Protein 1NXH (pdb70)

B-factor: mean 59.55, std 33.47, range [0.88, 196.27]

Structure (mmCIF, N/CA/C/O backbone):
data_1NXH
#
_entry.id   1NXH
#
_cell.length_a   80.223
_cell.length_b   80.223
_cell.length_c   106.246
_cell.angle_alpha   90.00
_cell.angle_beta   90.00
_cell.angle_gamma   90.00
#
_symmetry.space_group_name_H-M   'P 41 21 2'
#
loop_
_atom_site.group_PDB
_atom_site.id
_atom_site.type_symbol
_atom_site.label_atom_id
_atom_site.label_alt_id
_atom_site.label_comp_id
_atom_site.label_asym_id
_atom_site.label_entity_id
_atom_site.label_seq_id
_atom_site.pdbx_PDB_ins_code
_atom_site.Cartn_x
_atom_site.Cartn_y
_atom_site.Cartn_z
_atom_site.occupancy
_atom_site.B_iso_or_equiv
_atom_site.auth_seq_id
_atom_site.auth_comp_id
_atom_site.auth_asym_id
_atom_site.auth_atom_id
_atom_site.pdbx_PDB_model_num
ATOM 1 N N . GLU A 1 3 ? 51.030 5.790 12.876 1.00 102.27 3 GLU A N 1
ATOM 2 C CA . GLU A 1 3 ? 52.522 5.771 12.884 1.00 102.27 3 GLU A CA 1
ATOM 3 C C . GLU A 1 3 ? 53.127 7.010 12.214 1.00 102.27 3 GLU A C 1
ATOM 4 O O . GLU A 1 3 ? 54.342 7.220 12.257 1.00 102.27 3 GLU A O 1
ATOM 10 N N . GLY A 1 4 ? 52.278 7.825 11.594 1.00 95.79 4 GLY A N 1
ATOM 11 C CA . GLY A 1 4 ? 52.758 9.027 10.935 1.00 95.79 4 GLY A CA 1
ATOM 12 C C . GLY A 1 4 ? 53.243 10.034 11.956 1.00 95.79 4 GLY A C 1
ATOM 13 O O . GLY A 1 4 ? 53.044 11.240 11.812 1.00 95.79 4 GLY A O 1
ATOM 14 N N . GLU A 1 5 ? 53.888 9.524 12.997 1.00 102.92 5 GLU A N 1
ATOM 15 C CA . GLU A 1 5 ? 54.408 10.347 14.075 1.00 102.92 5 GLU A CA 1
ATOM 16 C C . GLU A 1 5 ? 55.369 11.413 13.550 1.00 102.92 5 GLU A C 1
ATOM 17 O O . GLU A 1 5 ? 55.247 12.591 13.888 1.00 102.92 5 GLU A O 1
ATOM 23 N N . LEU A 1 6 ? 56.321 10.992 12.726 1.00 61.83 6 LEU A N 1
ATOM 24 C CA . LEU A 1 6 ? 57.312 11.898 12.161 1.00 61.83 6 LEU A CA 1
ATOM 25 C C . LEU A 1 6 ? 56.726 13.241 11.768 1.00 61.83 6 LEU A C 1
ATOM 26 O O . LEU A 1 6 ? 57.146 14.278 12.273 1.00 61.83 6 LEU A O 1
ATOM 39 N N . ARG A 1 8 ? 53.988 14.842 12.522 1.00 54.13 8 ARG A N 1
ATOM 40 C CA . ARG A 1 8 ? 53.561 15.583 13.713 1.00 54.13 8 ARG A CA 1
ATOM 41 C C . ARG A 1 8 ? 54.741 16.350 14.310 1.00 54.13 8 ARG A C 1
ATOM 42 O O . ARG A 1 8 ? 54.600 17.457 14.827 1.00 54.13 8 ARG A O 1
ATOM 50 N N . LEU A 1 9 ? 55.910 15.737 14.234 1.00 61.61 9 LEU A N 1
ATOM 51 C CA . LEU A 1 9 ? 57.130 16.316 14.769 1.00 61.61 9 LEU A CA 1
ATOM 52 C C . LEU A 1 9 ? 57.705 17.369 13.826 1.00 61.61 9 LEU A C 1
ATOM 53 O O . LEU A 1 9 ? 58.001 18.500 14.229 1.00 61.61 9 LEU A O 1
ATOM 66 N N . LYS A 1 11 ? 56.468 19.272 11.716 1.00 69.57 11 LYS A N 1
ATOM 67 C CA . LYS A 1 11 ? 55.764 20.552 11.784 1.00 69.57 11 LYS A CA 1
ATOM 68 C C . LYS A 1 11 ? 55.802 21.167 13.167 1.00 69.57 11 LYS A C 1
ATOM 69 O O . LYS A 1 11 ? 55.941 22.393 13.314 1.00 69.57 11 LYS A O 1
ATOM 75 N N . ARG A 1 12 ? 55.678 20.320 14.183 1.00 56.05 12 ARG A N 1
ATOM 76 C CA . ARG A 1 12 ? 55.734 20.805 15.547 1.00 56.05 12 ARG A CA 1
ATOM 77 C C . ARG A 1 12 ? 57.050 21.560 15.637 1.00 56.05 12 ARG A C 1
ATOM 78 O O . ARG A 1 12 ? 57.199 22.488 16.427 1.00 56.05 12 ARG A O 1
ATOM 86 N N . ARG A 1 13 ? 58.001 21.154 14.800 1.00 45.46 13 ARG A N 1
ATOM 87 C CA . ARG A 1 13 ? 59.302 21.792 14.754 1.00 45.46 13 ARG A CA 1
ATOM 88 C C . ARG A 1 13 ? 59.189 23.208 14.224 1.00 45.46 13 ARG A C 1
ATOM 89 O O . ARG A 1 13 ? 59.767 24.126 14.794 1.00 45.46 13 ARG A O 1
ATOM 97 N N . ILE A 1 14 ? 58.437 23.387 13.142 1.00 46.80 14 ILE A N 1
ATOM 98 C CA . ILE A 1 14 ? 58.263 24.712 12.552 1.00 46.80 14 ILE A CA 1
ATOM 99 C C . ILE A 1 14 ? 57.504 25.655 13.462 1.00 46.80 14 ILE A C 1
ATOM 100 O O . ILE A 1 14 ? 57.899 26.801 13.660 1.00 46.80 14 ILE A O 1
ATOM 105 N N . LEU A 1 15 ? 56.400 25.186 14.010 1.00 70.16 15 LEU A N 1
ATOM 106 C CA . LEU A 1 15 ? 55.656 26.053 14.896 1.00 70.16 15 LEU A CA 1
ATOM 107 C C . LEU A 1 15 ? 56.560 26.482 16.035 1.00 70.16 15 LEU A C 1
ATOM 108 O O . LEU A 1 15 ? 56.468 27.620 16.507 1.00 70.16 15 LEU A O 1
ATOM 113 N N . GLU A 1 16 ? 57.436 25.576 16.473 1.00 52.12 16 GLU A N 1
ATOM 114 C CA . GLU A 1 16 ? 58.357 25.890 17.557 1.00 52.12 16 GLU A CA 1
ATOM 115 C C . GLU A 1 16 ? 59.535 26.690 17.047 1.00 52.12 16 GLU A C 1
ATOM 116 O O . GLU A 1 16 ? 60.451 27.016 17.789 1.00 52.12 16 GLU A O 1
ATOM 122 N N . SER A 1 17 ? 59.497 27.018 15.764 1.00 60.86 17 SER A N 1
ATOM 123 C CA . SER A 1 17 ? 60.551 27.821 15.173 1.00 60.86 17 SER A CA 1
ATOM 124 C C . SER A 1 17 ? 60.568 29.158 15.916 1.00 60.86 17 SER A C 1
ATOM 125 O O . SER A 1 17 ? 59.629 29.485 16.648 1.00 60.86 17 SER A O 1
ATOM 128 N N . TYR A 1 18 ? 61.631 29.930 15.746 1.00 61.46 18 TYR A N 1
ATOM 129 C CA . TYR A 1 18 ? 61.696 31.219 16.411 1.00 61.46 18 TYR A CA 1
ATOM 130 C C . TYR A 1 18 ? 60.914 32.248 15.608 1.00 61.46 18 TYR A C 1
ATOM 131 O O . TYR A 1 18 ? 60.003 32.898 16.127 1.00 61.46 18 TYR A O 1
ATOM 140 N N . ARG A 1 19 ? 61.279 32.386 14.339 1.00 53.56 19 ARG A N 1
ATOM 141 C CA . ARG A 1 19 ? 60.631 33.351 13.477 1.00 53.56 19 ARG A CA 1
ATOM 142 C C . ARG A 1 19 ? 59.123 33.209 13.528 1.00 53.56 19 ARG A C 1
ATOM 143 O O . ARG A 1 19 ? 58.401 34.198 13.437 1.00 53.56 19 ARG A O 1
ATOM 151 N N . TRP A 1 20 ? 58.647 31.980 13.690 1.00 40.53 20 TRP A N 1
ATOM 152 C CA . TRP A 1 20 ? 57.213 31.734 13.766 1.00 40.53 20 TRP A CA 1
ATOM 153 C C . TRP A 1 20 ? 56.663 32.251 15.089 1.00 40.53 20 TRP A C 1
ATOM 154 O O . TRP A 1 20 ? 55.819 33.141 15.134 1.00 40.53 20 TRP A O 1
ATOM 165 N N . GLN A 1 21 ? 57.163 31.677 16.170 1.00 49.18 21 GLN A N 1
ATOM 166 C CA . GLN A 1 21 ? 56.743 32.042 17.509 1.00 49.18 21 GLN A CA 1
ATOM 167 C C . GLN A 1 21 ? 56.673 33.542 17.728 1.00 49.18 21 GLN A C 1
ATOM 168 O O . GLN A 1 21 ? 55.751 34.052 18.347 1.00 49.18 21 GLN A O 1
ATOM 174 N N . GLU A 1 22 ? 57.655 34.248 17.201 1.00 63.02 22 GLU A N 1
ATOM 175 C CA . GLU A 1 22 ? 57.717 35.685 17.361 1.00 63.02 22 GLU A CA 1
ATOM 176 C C . GLU A 1 22 ? 56.877 36.507 16.393 1.00 63.02 22 GLU A C 1
ATOM 177 O O . GLU A 1 22 ? 56.396 37.575 16.753 1.00 63.02 22 GLU A O 1
ATOM 183 N N . ASP A 1 23 ? 56.705 36.013 15.171 1.00 69.03 23 ASP A N 1
ATOM 184 C CA . ASP A 1 23 ? 55.962 36.743 14.145 1.00 69.03 23 ASP A CA 1
ATOM 185 C C . ASP A 1 23 ? 54.532 36.280 13.886 1.00 69.03 23 ASP A C 1
ATOM 186 O O . ASP A 1 23 ? 53.735 37.006 13.287 1.00 69.03 23 ASP A O 1
ATOM 191 N N . VAL A 1 24 ? 54.195 35.088 14.351 1.00 33.06 24 VAL A N 1
ATOM 192 C CA . VAL A 1 24 ? 52.886 34.544 14.063 1.00 33.06 24 VAL A CA 1
ATOM 193 C C . VAL A 1 24 ? 52.126 33.962 15.235 1.00 33.06 24 VAL A C 1
ATOM 194 O O . VAL A 1 24 ? 51.112 34.503 15.669 1.00 33.06 24 VAL A O 1
ATOM 198 N N . VAL A 1 25 ? 52.613 32.831 15.726 1.00 68.38 25 VAL A N 1
ATOM 199 C CA . VAL A 1 25 ? 51.967 32.119 16.821 1.00 68.38 25 VAL A CA 1
ATOM 200 C C . VAL A 1 25 ? 51.670 32.987 18.042 1.00 68.38 25 VAL A C 1
ATOM 201 O O . VAL A 1 25 ? 50.557 32.971 18.574 1.00 68.38 25 VAL A O 1
ATOM 205 N N . LYS A 1 26 ? 52.671 33.745 18.471 1.00 57.01 26 LYS A N 1
ATOM 206 C CA . LYS A 1 26 ? 52.550 34.619 19.632 1.00 57.01 26 LYS A CA 1
ATOM 207 C C . LYS A 1 26 ? 51.742 35.867 19.275 1.00 57.01 26 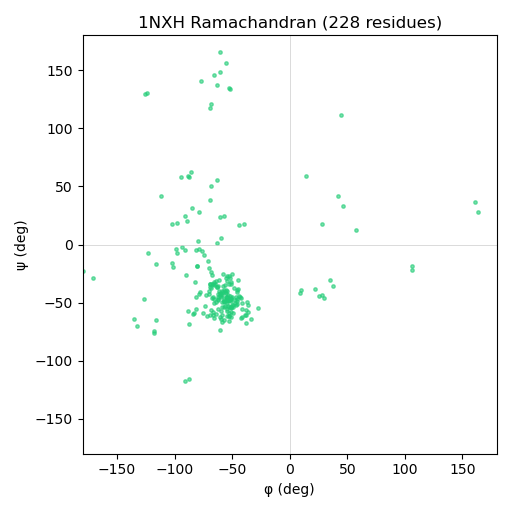LYS A C 1
ATOM 208 O O . LYS A 1 26 ? 50.697 36.130 19.870 1.00 57.01 26 LYS A O 1
ATOM 214 N N . PRO A 1 27 ? 52.214 36.648 18.288 1.00 67.19 27 PRO A N 1
ATOM 215 C CA . PRO A 1 27 ? 51.527 37.867 17.851 1.00 67.19 27 PRO A CA 1
ATOM 216 C C . PRO A 1 27 ? 50.006 37.702 17.712 1.00 67.19 27 PRO A C 1
ATOM 217 O O . PRO A 1 27 ? 49.247 38.563 18.149 1.00 67.19 27 PRO A O 1
ATOM 221 N N . LEU A 1 28 ? 49.569 36.606 17.091 1.00 54.37 28 LEU A N 1
ATOM 222 C CA . LEU A 1 28 ? 48.147 36.346 16.915 1.00 54.37 28 LEU A CA 1
ATOM 223 C C . LEU A 1 28 ? 47.493 36.065 18.258 1.00 54.37 28 LEU A C 1
ATOM 224 O O . LEU A 1 28 ? 46.788 35.067 18.423 1.00 54.37 28 LEU A O 1
ATOM 229 N N . SER A 1 29 ? 47.758 36.960 19.212 1.00 84.97 29 SER A N 1
ATOM 230 C CA . SER A 1 29 ? 47.209 36.908 20.561 1.00 84.97 29 SER A CA 1
ATOM 231 C C . SER A 1 29 ? 45.954 37.766 20.574 1.00 84.97 29 SER A C 1
ATOM 232 O O . SER A 1 29 ? 45.261 37.867 21.579 1.00 84.97 29 SER A O 1
ATOM 235 N N . ARG A 1 30 ? 45.678 38.384 19.432 1.00 59.05 30 ARG A N 1
ATOM 236 C CA . ARG A 1 30 ? 44.526 39.248 19.265 1.00 59.05 30 ARG A CA 1
ATOM 237 C C . ARG A 1 30 ? 43.176 38.549 19.427 1.00 59.05 30 ARG A C 1
ATOM 238 O O . ARG A 1 30 ? 42.135 39.192 19.275 1.00 59.05 30 ARG A O 1
ATOM 246 N N . GLU A 1 31 ? 43.174 37.248 19.720 1.00 52.41 31 GLU A N 1
ATOM 247 C CA . GLU A 1 31 ? 41.911 36.520 19.907 1.00 52.41 31 GLU A CA 1
ATOM 248 C C . GLU A 1 31 ? 41.783 36.114 21.347 1.00 52.41 31 GLU A C 1
ATOM 249 O O . GLU A 1 31 ? 41.353 34.997 21.630 1.00 52.41 31 GLU A O 1
ATOM 255 N N . LEU A 1 32 ? 42.132 36.992 22.272 1.00 178.54 32 LEU A N 1
ATOM 256 C CA . LEU A 1 32 ? 42.092 36.559 23.652 1.00 178.54 32 LEU A CA 1
ATOM 257 C C . LEU A 1 32 ? 43.051 35.354 23.537 1.00 178.54 32 LEU A C 1
ATOM 258 O O . LEU A 1 32 ? 43.147 34.518 24.436 1.00 178.54 32 LEU A O 1
ATOM 263 N N . GLU A 1 33 ? 43.740 35.309 22.385 1.00 65.49 33 GLU A N 1
ATOM 264 C CA . GLU A 1 33 ? 44.725 34.295 21.980 1.00 65.49 33 GLU A CA 1
ATOM 265 C C . GLU A 1 33 ? 44.545 32.914 22.582 1.00 65.49 33 GLU A C 1
ATOM 266 O O . GLU A 1 33 ? 45.470 32.103 22.545 1.00 65.49 33 GLU A O 1
ATOM 272 N N . ILE A 1 34 ? 43.356 32.635 23.110 1.00 160.18 34 ILE A N 1
ATOM 273 C CA . ILE A 1 34 ? 43.075 31.343 23.730 1.00 160.18 34 ILE A CA 1
ATOM 274 C C . ILE A 1 34 ? 44.376 30.598 23.972 1.00 160.18 34 ILE A C 1
ATOM 275 O O . ILE A 1 34 ? 44.597 29.505 23.457 1.00 160.18 34 ILE A O 1
ATOM 280 N N . ASP A 1 35 ? 45.246 31.234 24.745 1.00 81.86 35 ASP A N 1
ATOM 281 C CA . ASP A 1 35 ? 46.545 30.686 25.068 1.00 81.86 35 ASP A CA 1
ATOM 282 C C . ASP A 1 35 ? 47.271 30.081 23.890 1.00 81.86 35 ASP A C 1
ATOM 283 O O . ASP A 1 35 ? 46.877 29.049 23.336 1.00 81.86 35 ASP A O 1
ATOM 288 N N . VAL A 1 36 ? 48.346 30.759 23.517 1.00 76.67 36 VAL A N 1
ATOM 289 C CA . VAL A 1 36 ? 49.202 30.333 22.423 1.00 76.67 36 VAL A CA 1
ATOM 290 C C . VAL A 1 36 ? 49.146 28.823 22.259 1.00 76.67 36 VAL A C 1
ATOM 291 O O . VAL A 1 36 ? 48.863 28.306 21.180 1.00 76.67 36 VAL A O 1
ATOM 295 N N . GLU A 1 37 ? 49.431 28.128 23.350 1.00 66.71 37 GLU A N 1
ATOM 296 C CA . GLU A 1 37 ? 49.429 26.683 23.349 1.00 66.71 37 GLU A CA 1
ATOM 297 C C . GLU A 1 37 ? 48.375 26.163 22.400 1.00 66.71 37 GLU A C 1
ATOM 298 O O . GLU A 1 37 ? 48.700 25.541 21.397 1.00 66.71 37 GLU A O 1
ATOM 304 N N . GLU A 1 38 ? 47.116 26.447 22.692 1.00 48.79 38 GLU A N 1
ATOM 305 C CA . GLU A 1 38 ? 46.037 25.968 21.844 1.00 48.79 38 GLU A CA 1
ATOM 306 C C . GLU A 1 38 ? 46.231 26.317 20.377 1.00 48.79 38 GLU A C 1
ATOM 307 O O . GLU A 1 38 ? 46.311 25.441 19.521 1.00 48.79 38 GLU A O 1
ATOM 313 N N . PHE A 1 39 ? 46.278 27.611 20.095 1.00 54.17 39 PHE A N 1
ATOM 314 C CA . PHE A 1 39 ? 46.444 28.094 18.735 1.00 54.17 39 PHE A CA 1
ATOM 315 C C . PHE A 1 39 ? 47.375 27.190 17.967 1.00 54.17 39 PHE A C 1
ATOM 316 O O . PHE A 1 39 ? 47.060 26.722 16.870 1.00 54.17 39 PHE A O 1
ATOM 324 N N . GLN A 1 40 ? 48.532 26.950 18.564 1.00 31.39 40 GLN A N 1
ATOM 325 C CA . GLN A 1 40 ? 49.536 26.097 17.961 1.00 31.39 40 GLN A CA 1
ATOM 326 C C . GLN A 1 40 ? 48.941 24.760 17.508 1.00 31.39 40 GLN A C 1
ATOM 327 O O . GLN A 1 40 ? 49.211 24.282 16.406 1.00 31.39 40 GLN A O 1
ATOM 333 N N . ASP A 1 41 ? 48.131 24.163 18.370 1.00 26.96 41 ASP A N 1
ATOM 334 C CA . ASP A 1 41 ? 47.478 22.898 18.065 1.00 26.96 41 ASP A CA 1
ATOM 335 C C . ASP A 1 41 ? 46.471 23.075 16.950 1.00 26.96 41 ASP A C 1
ATOM 336 O O . ASP A 1 41 ? 46.249 22.157 16.159 1.00 26.96 41 ASP A O 1
ATOM 341 N N . ILE A 1 42 ? 45.838 24.246 16.918 1.00 39.98 42 ILE A N 1
ATOM 342 C CA . ILE A 1 42 ? 44.851 24.550 15.894 1.00 39.98 42 ILE A CA 1
ATOM 343 C C . ILE A 1 42 ? 45.573 24.566 14.567 1.00 39.98 42 ILE A C 1
ATOM 344 O O . ILE A 1 42 ? 45.132 23.947 13.597 1.00 39.98 42 ILE A O 1
ATOM 349 N N . LEU A 1 43 ? 46.686 25.287 14.527 1.00 44.02 43 LEU A N 1
ATOM 350 C CA . LEU A 1 43 ? 47.481 25.349 13.315 1.00 44.02 43 LEU A CA 1
ATOM 351 C C . LEU A 1 43 ? 47.849 23.919 12.965 1.00 44.02 43 LEU A C 1
ATOM 352 O O . LEU A 1 43 ? 47.656 23.471 11.838 1.00 44.02 43 LEU A O 1
ATOM 365 N N . ASP A 1 45 ? 46.427 21.328 13.705 1.00 41.04 45 ASP A N 1
ATOM 366 C CA . ASP A 1 45 ? 45.221 20.662 13.263 1.00 41.04 45 ASP A CA 1
ATOM 367 C C . ASP A 1 45 ? 44.735 21.073 11.883 1.00 41.04 45 ASP A C 1
ATOM 368 O O . ASP A 1 45 ? 44.270 20.231 11.121 1.00 41.04 45 ASP A O 1
ATOM 373 N N . LYS A 1 46 ? 44.844 22.354 11.547 1.00 41.56 46 LYS A N 1
ATOM 374 C CA . LYS A 1 46 ? 44.355 22.809 10.250 1.00 41.56 46 LYS A CA 1
ATOM 375 C C . LYS A 1 46 ? 45.351 22.704 9.114 1.00 41.56 46 LYS A C 1
ATOM 376 O O . LYS A 1 46 ? 45.173 21.899 8.209 1.00 41.56 46 LYS A O 1
ATOM 382 N N . LEU A 1 47 ? 46.398 23.516 9.159 1.00 53.53 47 LEU A N 1
ATOM 383 C CA . LEU A 1 47 ? 47.409 23.533 8.098 1.00 53.53 47 LEU A CA 1
ATOM 384 C C . LEU A 1 47 ? 48.211 22.234 7.913 1.00 53.53 47 LEU A C 1
ATOM 385 O O . LEU A 1 47 ? 48.636 21.607 8.888 1.00 53.53 47 LEU A O 1
ATOM 390 N N . ASP A 1 48 ? 48.422 21.838 6.657 1.00 66.96 48 ASP A N 1
ATOM 391 C CA . ASP A 1 48 ? 49.186 20.628 6.355 1.00 66.96 48 ASP A CA 1
ATOM 392 C C . ASP A 1 48 ? 50.659 20.984 6.271 1.00 66.96 48 ASP A C 1
ATOM 393 O O . ASP A 1 48 ? 51.035 22.147 6.383 1.00 66.96 48 ASP A O 1
ATOM 406 N N . SE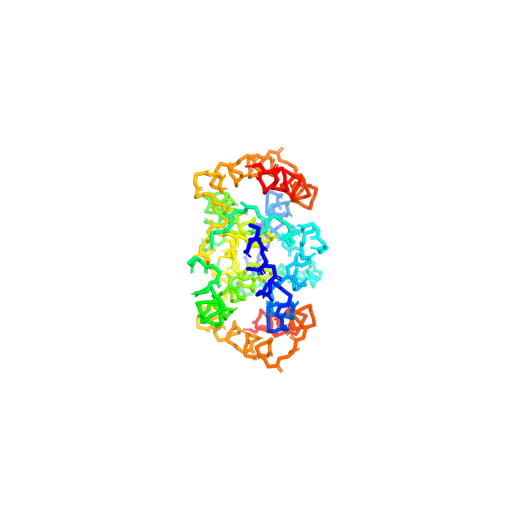R A 1 50 ? 52.960 20.891 3.606 1.00 53.82 50 SER A N 1
ATOM 407 C CA . SER A 1 50 ? 53.345 21.758 2.499 1.00 53.82 50 SER A CA 1
ATOM 408 C C . SER A 1 50 ? 53.022 23.197 2.854 1.00 53.82 50 SER A C 1
ATOM 409 O O . SER A 1 50 ? 53.826 24.102 2.638 1.00 53.82 50 SER A O 1
ATOM 412 N N . SER A 1 51 ? 51.834 23.398 3.406 1.00 49.95 51 SER A N 1
ATOM 413 C CA . SER A 1 51 ? 51.402 24.726 3.805 1.00 49.95 51 SER A CA 1
ATOM 414 C C . SER A 1 51 ? 52.417 25.359 4.735 1.00 49.95 51 SER A C 1
ATOM 415 O O . SER A 1 51 ? 52.935 26.439 4.460 1.00 49.95 51 SER A O 1
ATOM 418 N N . LEU A 1 52 ? 52.701 24.676 5.835 1.00 39.68 52 LEU A N 1
ATOM 419 C CA . LEU A 1 52 ? 53.647 25.166 6.822 1.00 39.68 52 LEU A CA 1
ATOM 420 C C . LEU A 1 52 ? 55.005 25.579 6.281 1.00 39.68 52 LEU A C 1
ATOM 421 O O . LEU A 1 52 ? 55.515 26.632 6.651 1.00 39.68 52 LEU A O 1
ATOM 426 N N . GLU A 1 53 ? 55.604 24.751 5.431 1.00 89.37 53 GLU A N 1
ATOM 427 C CA . GLU A 1 53 ? 56.894 25.093 4.840 1.00 89.37 53 GLU A CA 1
ATOM 428 C C . GLU A 1 53 ? 56.590 25.879 3.570 1.00 89.37 53 GLU A C 1
ATOM 429 O O . GLU A 1 53 ? 56.973 25.484 2.463 1.00 89.37 53 GLU A O 1
ATOM 435 N N . ALA A 1 54 ? 55.882 26.992 3.748 1.00 45.76 54 ALA A N 1
ATOM 436 C CA . ALA A 1 54 ? 55.473 27.861 2.644 1.00 45.76 54 ALA A CA 1
ATOM 437 C C . ALA A 1 54 ? 54.867 29.157 3.192 1.00 45.76 54 ALA A C 1
ATOM 438 O O . ALA A 1 54 ? 54.949 30.214 2.560 1.00 45.76 54 ALA A O 1
ATOM 440 N N . LEU A 1 55 ? 54.278 29.058 4.380 1.00 41.90 55 LEU A N 1
ATOM 441 C CA . LEU A 1 55 ? 53.622 30.178 5.040 1.00 41.90 55 LEU A CA 1
ATOM 442 C C . LEU A 1 55 ? 54.408 31.437 5.364 1.00 41.90 55 LEU A C 1
ATOM 443 O O . LEU A 1 55 ? 54.073 32.528 4.888 1.00 41.90 55 LEU A O 1
ATOM 448 N N . HIS A 1 56 ? 55.443 31.297 6.183 1.00 32.63 56 HIS A N 1
ATOM 449 C CA . HIS A 1 56 ? 56.222 32.458 6.603 1.00 32.63 56 HIS A CA 1
ATOM 450 C C . HIS A 1 56 ? 56.543 33.476 5.516 1.00 32.63 56 HIS A C 1
ATOM 451 O O . HIS A 1 56 ? 56.113 34.617 5.590 1.00 32.63 56 HIS A O 1
ATOM 458 N N . PRO A 1 57 ? 57.305 33.083 4.494 1.00 27.64 57 PRO A N 1
ATOM 459 C CA . PRO A 1 57 ? 57.608 34.059 3.443 1.00 27.64 57 PRO A CA 1
ATOM 460 C C . PRO A 1 57 ? 56.320 34.774 3.028 1.00 27.64 57 PRO A C 1
ATOM 461 O O . PRO A 1 57 ? 56.251 36.010 3.003 1.00 27.64 57 PRO A O 1
ATOM 465 N N . ARG A 1 58 ? 55.305 33.972 2.707 1.00 30.25 58 ARG A N 1
ATOM 466 C CA . ARG A 1 58 ? 54.015 34.478 2.270 1.00 30.25 58 ARG A CA 1
ATOM 467 C C . ARG A 1 58 ? 53.472 35.412 3.316 1.00 30.25 58 ARG A C 1
ATOM 468 O O . ARG A 1 58 ? 52.820 36.409 3.008 1.00 30.25 58 ARG A O 1
ATOM 476 N N . PHE A 1 59 ? 53.760 35.080 4.564 1.00 22.46 59 PHE A N 1
ATOM 477 C CA . PHE A 1 59 ? 53.310 35.877 5.692 1.00 22.46 59 PHE A CA 1
ATOM 478 C C . PHE A 1 59 ? 54.036 37.220 5.751 1.00 22.46 59 PHE A C 1
ATOM 479 O O . PHE A 1 59 ? 53.423 38.251 6.013 1.00 22.46 59 PHE A O 1
ATOM 487 N N . GLU A 1 60 ? 55.343 37.205 5.512 1.00 38.61 60 GLU A N 1
ATOM 488 C CA . GLU A 1 60 ? 56.120 38.433 5.545 1.00 38.61 60 GLU A CA 1
ATOM 489 C C . GLU A 1 60 ? 55.731 39.395 4.444 1.00 38.61 60 GLU A C 1
ATOM 490 O O . GLU A 1 60 ? 55.795 40.611 4.632 1.00 38.61 60 GLU A O 1
ATOM 496 N N . SER A 1 61 ? 55.314 38.859 3.301 1.00 28.36 61 SER A N 1
ATOM 497 C CA . SER A 1 61 ? 54.948 39.717 2.178 1.00 28.36 61 SER A CA 1
ATOM 498 C C . SER A 1 61 ? 53.549 40.291 2.278 1.00 28.36 61 SER A C 1
ATOM 499 O O . SER A 1 61 ? 53.152 41.098 1.449 1.00 28.36 61 SER A O 1
ATOM 502 N N . ALA A 1 62 ? 52.800 39.884 3.290 1.00 35.19 62 ALA A N 1
ATOM 503 C CA . ALA A 1 62 ? 51.446 40.397 3.443 1.00 35.19 62 ALA A CA 1
ATOM 504 C C . ALA A 1 62 ? 51.313 41.190 4.724 1.00 35.19 62 ALA A C 1
ATOM 505 O O . ALA A 1 62 ? 50.359 41.947 4.901 1.00 35.19 62 ALA A O 1
ATOM 507 N N . ARG A 1 63 ? 52.274 41.002 5.621 1.00 55.75 63 ARG A N 1
ATOM 508 C CA . ARG A 1 63 ? 52.281 41.713 6.888 1.00 55.75 63 ARG A CA 1
ATOM 509 C C . ARG A 1 63 ? 51.907 43.180 6.659 1.00 55.75 63 ARG A C 1
ATOM 510 O O . ARG A 1 63 ? 51.063 43.719 7.367 1.00 55.75 63 ARG A O 1
ATOM 518 N N . PRO A 1 64 ? 52.506 43.834 5.640 1.00 42.48 64 PRO A N 1
ATOM 519 C CA . PRO A 1 64 ? 52.206 45.246 5.358 1.00 42.48 64 PRO A CA 1
ATOM 520 C C . PRO A 1 64 ? 50.750 45.493 4.974 1.00 42.48 64 PRO A C 1
ATOM 521 O O . PRO A 1 64 ? 50.043 46.306 5.580 1.00 42.48 64 PRO A O 1
ATOM 525 N N . ARG A 1 65 ? 50.320 44.777 3.945 1.00 36.47 65 ARG A N 1
ATOM 526 C CA . ARG A 1 65 ? 48.953 44.847 3.438 1.00 36.47 65 ARG A CA 1
ATOM 527 C C . ARG A 1 65 ? 47.942 44.657 4.572 1.00 36.47 65 ARG A C 1
ATOM 528 O O . ARG A 1 65 ? 46.977 45.403 4.689 1.00 36.47 65 ARG A O 1
ATOM 536 N N . CYS A 1 66 ? 48.183 43.662 5.416 1.00 34.71 66 CYS A N 1
ATOM 537 C CA . CYS A 1 66 ? 47.275 43.386 6.504 1.00 34.71 66 CYS A CA 1
ATOM 538 C C . CYS A 1 66 ? 47.237 44.473 7.562 1.00 34.71 66 CYS A C 1
ATOM 539 O O . CYS A 1 66 ? 46.222 44.653 8.259 1.00 34.71 66 CYS A O 1
ATOM 542 N N 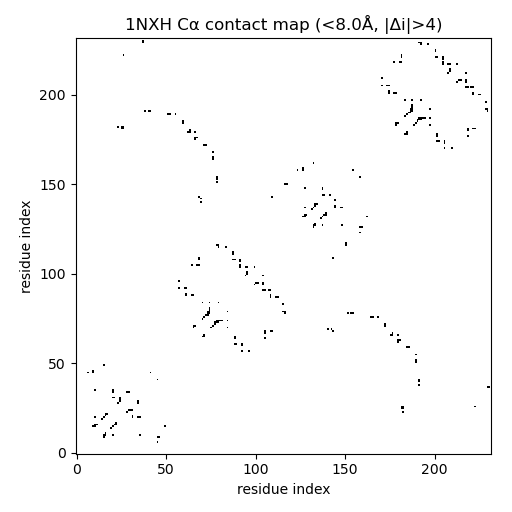. ILE A 1 67 ? 48.335 45.208 7.677 1.00 44.79 67 ILE A N 1
ATOM 543 C CA . ILE A 1 67 ? 48.400 46.277 8.661 1.00 44.79 67 ILE A CA 1
ATOM 544 C C . ILE A 1 67 ? 47.639 47.493 8.168 1.00 44.79 67 ILE A C 1
ATOM 545 O O . ILE A 1 67 ? 46.940 48.151 8.938 1.00 44.79 67 ILE A O 1
ATOM 550 N N . ARG A 1 68 ? 47.783 47.791 6.882 1.00 33.91 68 ARG A N 1
ATOM 551 C CA . ARG A 1 68 ? 47.084 48.926 6.306 1.00 33.91 68 ARG A CA 1
ATOM 552 C C . ARG A 1 68 ? 45.619 48.699 6.553 1.00 33.91 68 ARG A C 1
ATOM 553 O O . ARG A 1 68 ? 44.922 49.589 7.034 1.00 33.91 68 ARG A O 1
ATOM 561 N N . GLU A 1 69 ? 45.153 47.495 6.235 1.00 29.56 69 GLU A N 1
ATOM 562 C CA . GLU A 1 69 ? 43.754 47.158 6.443 1.00 29.56 69 GLU A CA 1
ATOM 563 C C . GLU A 1 69 ? 43.326 47.501 7.865 1.00 29.56 69 GLU A C 1
ATOM 564 O O . GLU A 1 69 ? 42.341 48.230 8.071 1.00 29.56 69 GLU A O 1
ATOM 570 N N . LYS A 1 70 ? 44.073 46.973 8.840 1.00 25.20 70 LYS A N 1
ATOM 571 C CA . LYS A 1 70 ? 43.788 47.211 10.255 1.00 25.20 70 LYS A CA 1
ATOM 572 C C . LYS A 1 70 ? 43.723 48.724 10.496 1.00 25.20 70 LYS A C 1
ATOM 573 O O . LYS A 1 70 ? 42.767 49.233 11.084 1.00 25.20 70 LYS A O 1
ATOM 579 N N . LEU A 1 71 ? 44.728 49.443 10.009 1.00 28.29 71 LEU A N 1
ATOM 580 C CA . LEU A 1 71 ? 44.772 50.894 10.178 1.00 28.29 71 LEU A CA 1
ATOM 581 C C . LEU A 1 71 ? 43.538 51.567 9.606 1.00 28.29 71 LEU A C 1
ATOM 582 O O . LEU A 1 71 ? 42.852 52.325 10.287 1.00 28.29 71 LEU A O 1
ATOM 587 N N . HIS A 1 72 ? 43.266 51.282 8.344 1.00 29.23 72 HIS A N 1
ATOM 588 C CA . HIS A 1 72 ? 42.126 51.867 7.673 1.00 29.23 72 HIS A CA 1
ATOM 589 C C . HIS A 1 72 ? 40.902 51.740 8.558 1.00 29.23 72 HIS A C 1
ATOM 590 O O . HIS A 1 72 ? 40.158 52.707 8.761 1.00 29.23 72 HIS A O 1
ATOM 597 N N . SER A 1 73 ? 40.714 50.531 9.082 1.00 20.63 73 SER A N 1
ATOM 598 C CA . SER A 1 73 ? 39.581 50.227 9.941 1.00 20.63 73 SER A CA 1
ATOM 599 C C . SER A 1 73 ? 39.634 50.988 11.245 1.00 20.63 73 SER A C 1
ATOM 600 O O . SER A 1 73 ? 38.767 51.807 11.532 1.00 20.63 73 SER A O 1
ATOM 603 N N . ASP A 1 74 ? 40.657 50.713 12.037 1.00 29.17 74 ASP A N 1
ATOM 604 C CA . ASP A 1 74 ? 40.815 51.371 13.319 1.00 29.17 74 ASP A CA 1
ATOM 605 C C . ASP A 1 74 ? 40.720 52.888 13.255 1.00 29.17 74 ASP A C 1
ATOM 606 O O . ASP A 1 74 ? 40.259 53.520 14.213 1.00 29.17 74 ASP A O 1
ATOM 611 N N . LEU A 1 75 ? 41.158 53.468 12.138 1.00 16.72 75 LEU A N 1
ATOM 612 C CA . LEU A 1 75 ? 41.121 54.915 11.965 1.00 16.72 75 LEU A CA 1
ATOM 613 C C . LEU A 1 75 ? 39.831 55.405 11.322 1.00 16.72 75 LEU A C 1
ATOM 614 O O . LEU A 1 75 ? 39.797 56.462 10.705 1.00 16.72 75 LEU A O 1
ATOM 619 N N . GLN A 1 76 ? 38.773 54.623 11.468 1.00 25.09 76 GLN A N 1
ATOM 620 C CA . GLN A 1 76 ? 37.468 54.988 10.941 1.00 25.09 76 GLN A CA 1
ATOM 621 C C . GLN A 1 76 ? 37.540 55.610 9.547 1.00 25.09 76 GLN A C 1
ATOM 622 O O . GLN A 1 76 ? 36.827 56.587 9.239 1.00 25.09 76 GLN A O 1
ATOM 628 N N . LEU A 1 77 ? 38.387 55.032 8.698 1.00 21.33 77 LEU A N 1
ATOM 629 C CA . LEU A 1 77 ? 38.545 55.542 7.356 1.00 21.33 77 LEU A CA 1
ATOM 630 C C . LEU A 1 77 ? 37.473 55.106 6.393 1.00 21.33 77 LEU A C 1
ATOM 631 O O . LEU A 1 77 ? 37.303 55.715 5.337 1.00 21.33 77 LEU A O 1
ATOM 636 N N . CYS A 1 78 ? 36.748 54.053 6.744 1.00 34.60 78 CYS A N 1
ATOM 637 C CA . CYS A 1 78 ? 35.658 53.603 5.882 1.00 34.60 78 CYS A CA 1
ATOM 638 C C . CYS A 1 78 ? 34.731 54.805 5.764 1.00 34.60 78 CYS A C 1
ATOM 639 O O . CYS A 1 78 ? 34.218 55.112 4.689 1.00 34.60 78 CYS A O 1
ATOM 642 N N . TRP A 1 79 ? 34.551 55.491 6.891 1.00 31.03 79 TRP A N 1
ATOM 643 C CA . TRP A 1 79 ? 33.672 56.646 6.976 1.00 31.03 79 TRP A CA 1
ATOM 644 C C . TRP A 1 79 ? 34.328 57.923 6.528 1.00 31.03 79 TRP A C 1
ATOM 645 O O . TRP A 1 79 ? 33.855 58.599 5.608 1.00 31.03 79 TRP A O 1
ATOM 656 N N . LEU A 1 80 ? 35.418 58.259 7.196 1.00 19.90 80 LEU A N 1
ATOM 657 C CA . LEU A 1 80 ? 36.114 59.479 6.870 1.00 19.90 80 LEU A CA 1
ATOM 658 C C . LEU A 1 80 ? 36.460 59.622 5.403 1.00 19.90 80 LEU A C 1
ATOM 659 O O . LEU A 1 80 ? 36.564 60.729 4.899 1.00 19.90 80 LEU A O 1
ATOM 664 N N . VAL A 1 81 ? 36.628 58.512 4.703 1.00 15.29 81 VAL A N 1
ATOM 665 C CA . VAL A 1 81 ? 36.987 58.609 3.311 1.00 15.29 81 VAL A CA 1
ATOM 666 C C . VAL A 1 81 ? 35.947 58.022 2.377 1.00 15.29 81 VAL A C 1
ATOM 667 O O . VAL A 1 81 ? 35.173 58.758 1.746 1.00 15.29 81 VAL A O 1
ATOM 671 N N . ASP A 1 82 ? 35.902 56.701 2.302 1.00 33.92 82 ASP A N 1
ATOM 672 C CA . ASP A 1 82 ? 34.972 56.028 1.408 1.00 33.92 82 ASP A CA 1
ATOM 673 C C . ASP A 1 82 ? 33.548 56.587 1.442 1.00 33.92 82 ASP A C 1
ATOM 674 O O . ASP A 1 82 ? 32.891 56.698 0.403 1.00 33.92 82 ASP A O 1
ATOM 679 N N . VAL A 1 83 ? 33.071 56.960 2.625 1.00 37.59 83 VAL A N 1
ATOM 680 C CA . VAL A 1 83 ? 31.706 57.462 2.761 1.00 37.59 83 VAL A CA 1
ATOM 681 C C . VAL A 1 83 ? 31.531 58.970 2.783 1.00 37.59 83 VAL A C 1
ATOM 682 O O . VAL A 1 83 ? 30.932 59.542 1.886 1.00 37.59 83 VAL A O 1
ATOM 694 N N . GLU A 1 85 ? 34.062 61.319 2.884 1.00 31.52 85 GLU A N 1
ATOM 695 C CA . GLU A 1 85 ? 35.040 62.016 2.057 1.00 31.52 85 GLU A CA 1
ATOM 696 C C . GLU A 1 85 ? 35.591 63.260 2.758 1.00 31.52 85 GLU A C 1
ATOM 697 O O . GLU A 1 85 ? 35.989 64.223 2.118 1.00 31.52 85 GLU A O 1
ATOM 703 N N . ILE A 1 86 ? 35.599 63.221 4.082 1.00 33.39 86 ILE A N 1
ATOM 704 C CA . ILE A 1 86 ? 36.121 64.300 4.905 1.00 33.39 86 ILE A CA 1
ATOM 705 C C . ILE A 1 86 ? 37.641 64.360 4.715 1.00 33.39 86 ILE A C 1
ATOM 706 O O . ILE A 1 86 ? 38.276 65.398 4.941 1.00 33.39 86 ILE A O 1
ATOM 711 N N . ILE A 1 87 ? 38.220 63.230 4.315 1.00 38.96 87 ILE A N 1
ATOM 712 C CA . ILE A 1 87 ? 39.664 63.140 4.088 1.00 38.96 87 ILE A CA 1
ATOM 713 C C . ILE A 1 87 ? 40.064 62.623 2.699 1.00 38.96 87 ILE A C 1
ATOM 714 O O . ILE A 1 87 ? 39.586 61.591 2.230 1.00 38.96 87 ILE A O 1
ATOM 719 N N . SER A 1 88 ? 40.951 63.359 2.049 1.00 43.64 88 SER A N 1
ATOM 720 C CA . SER A 1 88 ? 41.384 62.988 0.721 1.00 43.64 88 SER A CA 1
ATOM 721 C C . SER A 1 88 ? 42.029 61.632 0.745 1.00 43.64 88 SER A C 1
ATOM 722 O O . SER A 1 88 ? 42.648 61.245 1.742 1.00 43.64 88 SER A O 1
ATOM 725 N N . VAL A 1 89 ? 41.881 60.916 -0.364 1.00 29.30 89 VAL A N 1
ATOM 726 C CA . VAL A 1 89 ? 42.480 59.594 -0.491 1.00 29.30 89 VAL A CA 1
ATOM 727 C C . VAL A 1 89 ? 43.986 59.750 -0.354 1.00 29.30 89 VAL A C 1
ATOM 728 O O . VAL A 1 89 ? 44.657 58.961 0.312 1.00 29.30 89 VAL A O 1
ATOM 732 N N . ASP A 1 90 ? 44.501 60.788 -1.002 1.00 30.45 90 ASP A N 1
ATOM 733 C CA . ASP A 1 90 ? 45.920 61.078 -0.973 1.00 30.45 90 ASP A CA 1
ATOM 734 C C . ASP A 1 90 ? 46.364 61.157 0.474 1.00 30.45 90 ASP A C 1
ATOM 735 O O . ASP A 1 90 ? 47.306 60.473 0.875 1.00 30.45 90 ASP A O 1
ATOM 740 N N . ASP A 1 91 ? 45.669 61.974 1.260 1.00 29.07 91 ASP A N 1
ATOM 741 C CA . ASP A 1 91 ? 45.988 62.106 2.679 1.00 29.07 91 ASP A CA 1
ATOM 742 C C . ASP A 1 91 ? 45.965 60.719 3.325 1.00 29.07 91 ASP A C 1
ATOM 743 O O . ASP A 1 91 ? 46.950 60.277 3.942 1.00 29.07 91 ASP A O 1
ATOM 748 N N . ALA A 1 92 ? 44.832 60.039 3.162 1.00 34.57 92 ALA A N 1
ATOM 749 C CA . ALA A 1 92 ? 44.624 58.722 3.744 1.00 34.57 92 ALA A CA 1
ATOM 750 C C . ALA A 1 92 ? 45.748 57.741 3.478 1.00 34.57 92 ALA A C 1
ATOM 751 O O . ALA A 1 92 ? 46.307 57.151 4.406 1.00 34.57 92 ALA A O 1
ATOM 753 N N . GLU A 1 93 ? 46.079 57.572 2.205 1.00 28.40 93 GLU A N 1
ATOM 754 C CA . GLU A 1 93 ? 47.115 56.629 1.822 1.00 28.40 93 GLU A CA 1
ATOM 755 C C . GLU A 1 93 ? 48.433 56.993 2.483 1.00 28.40 93 GLU A C 1
ATOM 756 O O . GLU A 1 93 ? 49.096 56.145 3.095 1.00 28.40 93 GLU A O 1
ATOM 762 N N . ALA A 1 94 ? 48.801 58.264 2.369 1.00 42.09 94 ALA A N 1
ATOM 763 C CA . ALA A 1 94 ? 50.033 58.764 2.968 1.00 42.09 94 ALA A CA 1
ATOM 764 C C . ALA A 1 94 ? 50.095 58.359 4.425 1.00 42.09 94 ALA A C 1
ATOM 765 O O . ALA A 1 94 ? 51.066 57.744 4.858 1.00 42.09 94 ALA A O 1
ATOM 767 N N . LEU A 1 95 ? 49.045 58.709 5.166 1.00 26.96 95 LEU A N 1
ATOM 768 C CA . LEU A 1 95 ? 48.946 58.402 6.587 1.00 26.96 95 LEU A CA 1
ATOM 769 C C . LEU A 1 95 ? 49.119 56.920 6.887 1.00 26.96 95 LEU A C 1
ATOM 770 O O . LEU A 1 95 ? 49.830 56.530 7.832 1.00 26.96 95 LEU A O 1
ATOM 775 N N . LYS A 1 96 ? 48.458 56.089 6.089 1.00 38.74 96 LYS A N 1
ATOM 776 C CA . LYS A 1 96 ? 48.558 54.654 6.292 1.00 38.74 96 LYS A CA 1
ATOM 777 C C . LYS A 1 96 ? 49.991 54.209 6.029 1.00 38.74 96 LYS A C 1
ATOM 778 O O . LYS A 1 96 ? 50.502 53.306 6.697 1.00 38.74 96 LYS A O 1
ATOM 784 N N . ASP A 1 97 ? 50.648 54.868 5.076 1.00 25.52 97 ASP A N 1
ATOM 785 C CA . ASP A 1 97 ? 52.021 54.526 4.743 1.00 25.52 97 ASP A CA 1
ATOM 786 C C . ASP A 1 97 ? 52.944 54.698 5.935 1.00 25.52 97 ASP A C 1
ATOM 787 O O . ASP A 1 97 ? 53.558 53.735 6.417 1.00 25.52 97 ASP A O 1
ATOM 792 N N . GLU A 1 98 ? 53.040 55.938 6.402 1.00 30.21 98 GLU A N 1
ATOM 793 C CA . GLU A 1 98 ? 53.892 56.272 7.531 1.00 30.21 98 GLU A CA 1
ATOM 794 C C . GLU A 1 98 ? 53.629 55.472 8.789 1.00 30.21 98 GLU A C 1
ATOM 795 O O . GLU A 1 98 ? 54.585 55.084 9.460 1.00 30.21 98 GLU A O 1
ATOM 801 N N . ILE A 1 99 ? 52.362 55.229 9.131 1.00 27.60 99 ILE A N 1
ATOM 802 C CA . ILE A 1 99 ? 52.080 54.446 10.337 1.00 27.60 99 ILE A CA 1
ATOM 803 C C . ILE A 1 99 ? 52.565 53.027 10.105 1.00 27.60 99 ILE A C 1
ATOM 804 O O . ILE A 1 99 ? 53.199 52.425 10.968 1.00 27.60 99 ILE A O 1
ATOM 809 N N . THR A 1 100 ? 52.247 52.493 8.937 1.00 24.62 100 THR A N 1
ATOM 810 C CA . THR A 1 100 ? 52.670 51.153 8.590 1.00 24.62 100 THR A CA 1
ATOM 811 C C . THR A 1 100 ? 54.191 51.090 8.609 1.00 24.62 100 THR A C 1
ATOM 812 O O . THR A 1 100 ? 54.798 50.140 9.113 1.00 24.62 100 THR A O 1
ATOM 816 N N . GLU A 1 101 ? 54.808 52.124 8.067 1.00 40.96 101 GLU A N 1
ATOM 817 C CA . GLU A 1 101 ? 56.252 52.178 8.044 1.00 40.96 101 GLU A CA 1
ATOM 818 C C . GLU A 1 101 ? 56.750 51.908 9.458 1.00 40.96 101 GLU A C 1
ATOM 819 O O . GLU A 1 101 ? 57.660 51.105 9.681 1.00 40.96 101 GLU A O 1
ATOM 825 N N . LEU A 1 102 ? 56.125 52.583 10.414 1.00 42.46 102 LEU A N 1
ATOM 826 C CA . LEU A 1 102 ? 56.480 52.451 11.811 1.00 42.46 102 LEU A CA 1
ATOM 827 C C . LEU A 1 102 ? 56.338 51.044 12.340 1.00 42.46 102 LEU A C 1
ATOM 828 O O . LEU A 1 102 ? 57.316 50.417 12.755 1.00 42.46 102 LEU A O 1
ATOM 833 N N . VAL A 1 103 ? 55.106 50.553 12.342 1.00 4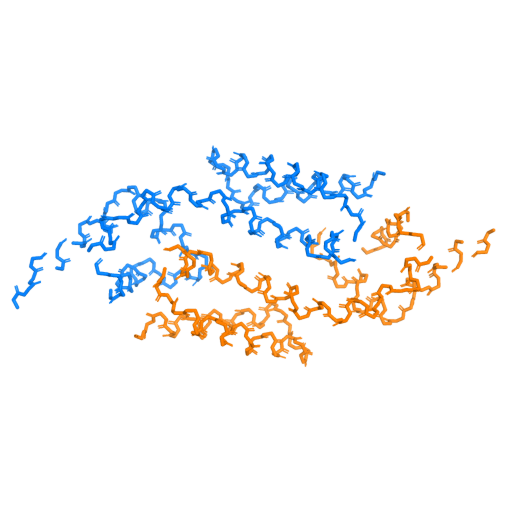0.86 103 VAL A N 1
ATOM 834 C CA . VAL A 1 103 ? 54.831 49.227 12.864 1.00 40.86 103 VAL A CA 1
ATOM 835 C C . VAL A 1 103 ? 55.723 48.179 12.217 1.00 40.86 103 VAL A C 1
ATOM 836 O O . VAL A 1 103 ? 56.146 47.225 12.867 1.00 40.86 103 VAL A O 1
ATOM 840 N N . LEU A 1 104 ? 56.038 48.376 10.947 1.00 38.77 104 LEU A N 1
ATOM 841 C CA . LEU A 1 104 ? 56.898 47.442 10.237 1.00 38.77 104 LEU A CA 1
ATOM 842 C C . LEU A 1 104 ? 58.322 47.522 10.754 1.00 38.77 104 LEU A C 1
ATOM 843 O O . LEU A 1 104 ? 59.114 46.607 10.567 1.00 38.77 104 LEU A O 1
ATOM 848 N N . ALA A 1 105 ? 58.650 48.631 11.395 1.00 33.96 105 ALA A N 1
ATOM 849 C CA . ALA A 1 105 ? 59.988 48.812 11.913 1.00 33.96 105 ALA A CA 1
ATOM 850 C C . ALA A 1 105 ? 60.049 48.470 13.390 1.00 33.96 105 ALA A C 1
ATOM 851 O O . ALA A 1 105 ? 60.973 48.876 14.081 1.00 33.96 105 ALA A O 1
ATOM 853 N N . GLY A 1 106 ? 59.057 47.731 13.876 1.00 45.38 106 GLY A N 1
ATOM 854 C CA . GLY A 1 106 ? 59.054 47.333 15.276 1.00 45.38 106 GLY A CA 1
ATOM 855 C C . GLY A 1 106 ? 58.072 48.052 16.182 1.00 45.38 106 GLY A C 1
ATOM 856 O O . GLY A 1 106 ? 57.759 47.563 17.276 1.00 45.38 106 GLY A O 1
ATOM 857 N N . ARG A 1 107 ? 57.585 49.207 15.737 1.00 49.63 107 ARG A N 1
ATOM 858 C CA . ARG A 1 107 ? 56.649 49.987 16.532 1.00 49.63 107 ARG A CA 1
ATOM 859 C C . ARG A 1 107 ? 55.474 49.113 16.960 1.00 49.63 107 ARG A C 1
ATOM 860 O O . ARG A 1 107 ? 54.936 48.356 16.156 1.00 49.63 107 ARG A O 1
ATOM 868 N N . GLU A 1 108 ? 55.096 49.200 18.231 1.00 41.65 108 GLU A N 1
ATOM 869 C CA . GLU A 1 108 ? 53.971 48.427 18.742 1.00 41.65 108 GLU A CA 1
ATOM 870 C C . GLU A 1 108 ? 52.680 48.951 18.112 1.00 41.65 108 GLU A C 1
ATOM 871 O O . GLU A 1 108 ? 52.342 50.125 18.283 1.00 41.65 108 GLU A O 1
ATOM 877 N N . TYR A 1 109 ? 51.944 48.094 17.407 1.00 59.01 109 TYR A N 1
ATOM 878 C CA . TYR A 1 109 ? 50.704 48.542 16.766 1.00 59.01 109 TYR A CA 1
ATOM 879 C C . TYR A 1 109 ? 49.966 49.504 17.673 1.00 59.01 109 TYR A C 1
ATOM 880 O O . TYR A 1 109 ? 49.729 50.656 17.319 1.00 59.01 109 TYR A O 1
ATOM 889 N N . SER A 1 110 ? 49.605 48.996 18.843 1.00 29.60 110 SER A N 1
ATOM 890 C CA . SER A 1 110 ? 48.895 49.759 19.839 1.00 29.60 110 SER A CA 1
ATOM 891 C C . SER A 1 110 ? 49.445 51.164 19.828 1.00 29.60 110 SER A C 1
ATOM 892 O O . SER A 1 110 ? 48.763 52.117 19.442 1.00 29.60 110 SER A O 1
ATOM 895 N N . GLU A 1 111 ? 50.695 51.292 20.243 1.00 40.31 111 GLU A N 1
ATOM 896 C CA . GLU A 1 111 ? 51.322 52.596 20.293 1.00 40.31 111 GLU A CA 1
ATOM 897 C C . GLU A 1 111 ? 51.267 53.308 18.949 1.00 40.31 111 GLU A C 1
ATOM 898 O O . GLU A 1 111 ? 50.921 54.482 18.895 1.00 40.31 111 GLU A O 1
ATOM 904 N N . ALA A 1 112 ? 51.583 52.597 17.867 1.00 49.82 112 ALA A N 1
ATOM 905 C CA . ALA A 1 112 ? 51.579 53.183 16.524 1.00 49.82 112 ALA A CA 1
ATOM 906 C C . ALA A 1 112 ? 50.218 53.756 16.106 1.00 49.82 112 ALA A C 1
ATOM 907 O O . ALA A 1 112 ? 50.142 54.819 15.484 1.00 49.82 112 ALA A O 1
ATOM 909 N N . LEU A 1 113 ? 49.145 53.050 16.444 1.00 47.06 113 LEU A N 1
ATOM 910 C CA . LEU A 1 113 ? 47.802 53.498 16.099 1.00 47.06 113 LEU A CA 1
ATOM 911 C C . LEU A 1 113 ? 47.515 54.846 16.766 1.00 47.06 113 LEU A C 1
ATOM 912 O O . LEU A 1 113 ? 46.897 55.732 16.167 1.00 47.06 113 LEU A O 1
ATOM 917 N N . SER A 1 114 ? 47.962 54.992 18.012 1.00 41.51 114 SER A N 1
ATOM 918 C CA . SER A 1 114 ? 47.752 56.222 18.763 1.00 41.51 114 SER A CA 1
ATOM 919 C C . SER A 1 114 ? 48.342 57.391 18.002 1.00 41.51 114 SER A C 1
ATOM 920 O O . SER A 1 114 ? 47.693 58.424 17.845 1.00 41.51 114 SER A O 1
ATOM 923 N N . GLU A 1 115 ? 49.568 57.218 17.519 1.00 33.49 115 GLU A N 1
ATOM 924 C CA . GLU A 1 115 ? 50.254 58.259 16.760 1.00 33.49 115 GLU A CA 1
ATOM 925 C C . GLU A 1 115 ? 49.473 58.564 15.479 1.00 33.49 115 GLU A C 1
ATOM 926 O O . GLU A 1 115 ? 49.416 59.716 15.028 1.00 33.49 115 GLU A O 1
ATOM 932 N N . GLY A 1 116 ? 48.871 57.527 14.893 1.00 29.45 116 GLY A N 1
ATOM 933 C CA . GLY A 1 116 ? 48.099 57.709 13.670 1.00 29.45 116 GLY A CA 1
ATOM 934 C C . GLY A 1 116 ? 46.822 58.488 13.949 1.00 29.45 116 GLY A C 1
ATOM 935 O O . GLY A 1 116 ? 46.333 59.262 13.103 1.00 29.45 116 GLY A O 1
ATOM 936 N N . ARG A 1 117 ? 46.281 58.253 15.145 1.00 31.33 117 ARG A N 1
ATOM 937 C CA . ARG A 1 117 ? 45.081 58.920 15.601 1.00 31.33 117 ARG A CA 1
ATOM 938 C C . ARG A 1 117 ? 45.467 60.398 15.639 1.00 31.33 117 ARG A C 1
ATOM 939 O O . ARG A 1 117 ? 44.752 61.263 15.119 1.00 31.33 117 ARG A O 1
ATOM 947 N N . ARG A 1 118 ? 46.623 60.669 16.243 1.00 40.36 118 ARG A N 1
ATOM 948 C CA . ARG A 1 118 ? 47.142 62.030 16.351 1.00 40.36 118 ARG A CA 1
ATOM 949 C C . ARG A 1 118 ? 47.260 62.735 14.995 1.00 40.36 118 ARG A C 1
ATOM 950 O O . ARG A 1 118 ? 46.604 63.759 14.761 1.00 40.36 118 ARG A O 1
ATOM 958 N N . ARG A 1 119 ? 48.085 62.194 14.099 1.00 51.46 119 ARG A N 1
ATOM 959 C CA . ARG A 1 119 ? 48.251 62.833 12.806 1.00 51.46 119 ARG A CA 1
ATOM 960 C C . ARG A 1 119 ? 46.922 62.951 12.071 1.00 51.46 119 ARG A C 1
ATOM 961 O O . ARG A 1 119 ? 46.753 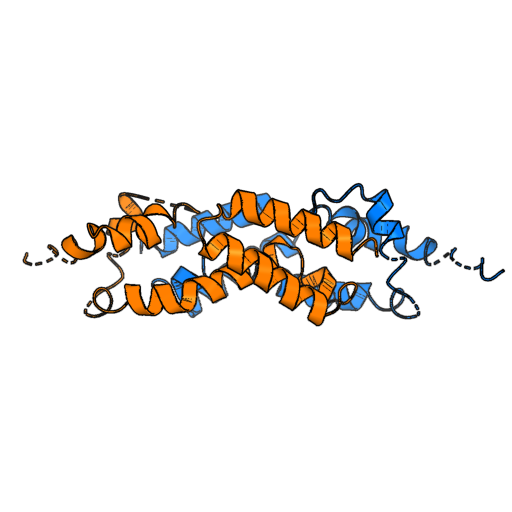63.829 11.234 1.00 51.46 119 ARG A O 1
ATOM 969 N N . LEU A 1 120 ? 45.977 62.075 12.395 1.00 52.11 120 LEU A N 1
ATOM 970 C CA . LEU A 1 120 ? 44.659 62.119 11.773 1.00 52.11 120 LEU A CA 1
ATOM 971 C C . LEU A 1 120 ? 43.956 63.384 12.213 1.00 52.11 120 LEU A C 1
ATOM 972 O O . LEU A 1 120 ? 43.580 64.218 11.387 1.00 52.11 120 LEU A O 1
ATOM 977 N N . HIS A 1 121 ? 43.759 63.499 13.526 1.00 47.77 121 HIS A N 1
ATOM 978 C CA . HIS A 1 121 ? 43.113 64.668 14.124 1.00 47.77 121 HIS A CA 1
ATOM 979 C C . HIS A 1 121 ? 43.697 65.906 13.479 1.00 47.77 121 HIS A C 1
ATOM 980 O O . HIS A 1 121 ? 42.984 66.842 13.111 1.00 47.77 121 HIS A O 1
ATOM 987 N N . GLU A 1 122 ? 45.015 65.888 13.341 1.00 57.22 122 GLU A N 1
ATOM 988 C CA . GLU A 1 122 ? 45.734 66.984 12.730 1.00 57.22 122 GLU A CA 1
ATOM 989 C C . GLU A 1 122 ? 45.064 67.297 11.402 1.00 57.22 122 GLU A C 1
ATOM 990 O O . GLU A 1 122 ? 44.527 68.384 11.201 1.00 57.22 122 GLU A O 1
ATOM 996 N N . ILE A 1 123 ? 45.081 66.318 10.507 1.00 45.88 123 ILE A N 1
ATOM 997 C CA . ILE A 1 123 ? 44.490 66.456 9.187 1.00 45.88 123 ILE A CA 1
ATOM 998 C C . ILE A 1 123 ? 43.072 66.992 9.258 1.00 45.88 123 ILE A C 1
ATOM 999 O O . ILE A 1 123 ? 42.731 67.967 8.588 1.00 45.88 123 ILE A O 1
ATOM 1004 N N . LEU A 1 124 ? 42.246 66.347 10.071 1.00 85.76 124 LEU A N 1
ATOM 1005 C CA . LEU A 1 124 ? 40.863 66.767 10.212 1.00 85.76 124 LEU A CA 1
ATOM 1006 C C . LEU A 1 124 ? 40.780 68.249 10.526 1.00 85.76 124 LEU A C 1
ATOM 1007 O O . LEU A 1 124 ? 39.960 68.968 9.960 1.00 85.76 124 LEU A O 1
ATOM 1012 N N . ARG A 1 125 ? 41.635 68.702 11.433 1.00 57.52 125 ARG A N 1
ATOM 1013 C CA . ARG A 1 125 ? 41.655 70.103 11.820 1.00 57.52 125 ARG A CA 1
ATOM 1014 C C . ARG A 1 125 ? 42.578 70.912 10.896 1.00 57.52 125 ARG A C 1
ATOM 1015 O O . ARG A 1 125 ? 43.526 71.545 11.354 1.00 57.52 125 ARG A O 1
ATOM 1023 N N . SER A 1 126 ? 42.301 70.882 9.596 1.00 71.30 126 SER A N 1
ATOM 1024 C CA . SER A 1 126 ? 43.108 71.612 8.625 1.00 71.30 126 SER A CA 1
ATOM 1025 C C . SER A 1 126 ? 42.230 72.261 7.566 1.00 71.30 126 SER A C 1
ATOM 1026 O O . SER A 1 126 ? 42.259 71.777 6.412 1.00 71.30 126 SER A O 1
ATOM 1030 N N . GLU B 1 5 ? 24.805 84.519 7.161 1.00 75.70 205 GLU B N 1
ATOM 1031 C CA . GLU B 1 5 ? 24.853 83.793 8.466 1.00 75.70 205 GLU B CA 1
ATOM 1032 C C . GLU B 1 5 ? 24.002 82.527 8.360 1.00 75.70 205 GLU B C 1
ATOM 1033 O O . GLU B 1 5 ? 24.264 81.508 8.998 1.00 75.70 205 GLU B O 1
ATOM 1039 N N . LEU B 1 6 ? 22.983 82.612 7.522 1.00 65.57 206 LEU B N 1
ATOM 1040 C CA . LEU B 1 6 ? 22.053 81.521 7.293 1.00 65.57 206 LEU B CA 1
ATOM 1041 C C . LEU B 1 6 ? 22.683 80.144 7.125 1.00 65.57 206 LEU B C 1
ATOM 1042 O O . LEU B 1 6 ? 22.444 79.259 7.941 1.00 65.57 206 LEU B O 1
ATOM 1055 N N . ARG B 1 8 ? 25.536 78.736 7.737 1.00 44.35 208 ARG B N 1
ATOM 1056 C CA . ARG B 1 8 ? 26.145 78.222 8.948 1.00 44.35 208 ARG B CA 1
ATOM 1057 C C . ARG B 1 8 ? 25.084 77.612 9.829 1.00 44.35 208 ARG B C 1
ATOM 1058 O O . ARG B 1 8 ? 25.353 76.680 10.568 1.00 44.35 208 ARG B O 1
ATOM 1066 N N . LEU B 1 9 ? 23.874 78.154 9.751 1.00 67.50 209 LEU B N 1
ATOM 1067 C CA . LEU B 1 9 ? 22.761 77.686 10.574 1.00 67.50 209 LEU B CA 1
ATOM 1068 C C . LEU B 1 9 ? 22.056 76.496 9.935 1.00 67.50 209 LEU B C 1
ATOM 1069 O O . LEU B 1 9 ? 21.864 75.457 10.568 1.00 67.50 209 LEU B O 1
ATOM 1082 N N . LYS B 1 11 ? 22.982 74.217 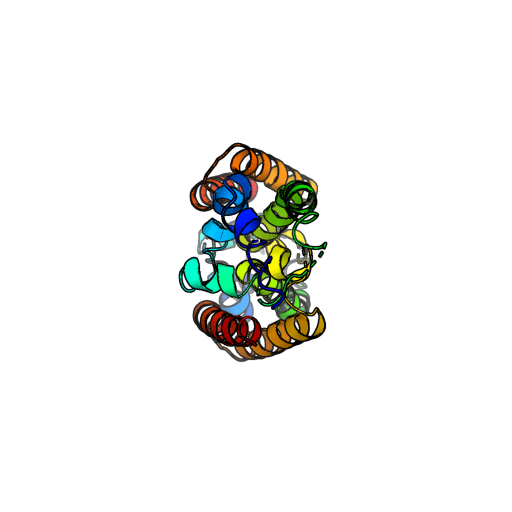8.162 1.00 74.81 211 LYS B N 1
ATOM 1083 C CA . LYS B 1 11 ? 23.686 72.962 8.390 1.00 74.81 211 LYS B CA 1
ATOM 1084 C C . LYS B 1 11 ? 23.827 72.671 9.869 1.00 74.81 211 LYS B C 1
ATOM 1085 O O . LYS B 1 11 ? 23.664 71.532 10.303 1.00 74.81 211 LYS B O 1
ATOM 1091 N N . ARG B 1 12 ? 24.140 73.706 10.638 1.00 59.62 212 ARG B N 1
ATOM 1092 C CA . ARG B 1 12 ? 24.274 73.568 12.079 1.00 59.62 212 ARG B CA 1
ATOM 1093 C C . ARG B 1 12 ? 23.010 72.858 12.528 1.00 59.62 212 ARG B C 1
ATOM 1094 O O . ARG B 1 12 ? 22.990 72.184 13.556 1.00 59.62 212 ARG B O 1
ATOM 1102 N N . ARG B 1 13 ? 21.954 73.010 11.733 1.00 116.56 213 ARG B N 1
ATOM 1103 C CA . ARG B 1 13 ? 20.669 72.399 12.032 1.00 116.56 213 ARG B CA 1
ATOM 1104 C C . ARG B 1 13 ? 20.716 70.891 11.787 1.00 116.56 213 ARG B C 1
ATOM 1105 O O . ARG B 1 13 ? 20.223 70.112 12.601 1.00 116.56 213 ARG B O 1
ATOM 1113 N N . ILE B 1 14 ? 21.322 70.476 10.679 1.00 60.79 214 ILE B N 1
ATOM 1114 C CA . ILE B 1 14 ? 21.412 69.050 10.364 1.00 60.79 214 ILE B CA 1
ATOM 1115 C C . ILE B 1 14 ? 22.344 68.279 11.306 1.00 60.79 214 ILE B C 1
ATOM 1116 O O . ILE B 1 14 ? 22.084 67.123 11.648 1.00 60.79 214 ILE B O 1
ATOM 1121 N N . LEU B 1 15 ? 23.442 68.897 11.718 1.00 102.03 215 LEU B N 1
ATOM 1122 C CA . LEU B 1 15 ? 24.332 68.206 12.638 1.00 102.03 215 LEU B CA 1
ATOM 1123 C C . LEU B 1 15 ? 23.604 68.046 13.971 1.00 102.03 215 LEU B C 1
ATOM 1124 O O . LEU B 1 15 ? 23.794 67.044 14.670 1.00 102.03 215 LEU B O 1
ATOM 1129 N N . GLU B 1 16 ? 22.767 69.036 14.306 1.00 70.45 216 GLU B N 1
ATOM 1130 C CA . GLU B 1 16 ? 21.973 69.024 15.541 1.00 70.45 216 GLU B CA 1
ATOM 1131 C C . GLU B 1 16 ? 20.799 68.069 15.372 1.00 70.45 216 GLU B C 1
ATOM 1132 O O . GLU B 1 16 ? 20.036 67.835 16.307 1.00 70.45 216 GLU B O 1
ATOM 1138 N N . SER B 1 17 ? 20.657 67.541 14.159 1.00 77.57 217 SER B N 1
ATOM 1139 C CA . SER B 1 17 ? 19.601 66.590 13.837 1.00 77.57 217 SER B CA 1
ATOM 1140 C C . SER B 1 17 ? 19.734 65.447 14.836 1.00 77.57 217 SER B C 1
ATOM 1141 O O . SER B 1 17 ? 20.806 65.234 15.401 1.00 77.57 217 SER B O 1
ATOM 1144 N N . TYR B 1 18 ? 18.657 64.715 15.078 1.00 162.22 218 TYR B N 1
ATOM 1145 C CA . TYR B 1 18 ? 18.755 63.611 16.015 1.00 162.22 218 TYR B CA 1
ATOM 1146 C C . TYR B 1 18 ? 19.352 62.393 15.323 1.00 162.22 218 TYR B C 1
ATOM 1147 O O . TYR B 1 18 ? 20.250 61.748 15.857 1.00 162.22 218 TYR B O 1
ATOM 1156 N N . ARG B 1 19 ? 18.867 62.098 14.122 1.00 133.91 219 ARG B N 1
ATOM 1157 C CA . ARG B 1 19 ? 19.362 60.961 13.362 1.00 133.91 219 ARG B CA 1
ATOM 1158 C C . ARG B 1 19 ? 20.871 61.038 13.202 1.00 133.91 219 ARG B C 1
ATOM 1159 O O . ARG B 1 19 ? 21.564 60.027 13.273 1.00 133.91 219 ARG B O 1
ATOM 1167 N N . TRP B 1 20 ? 21.377 62.243 12.970 1.00 94.82 220 TRP B N 1
ATOM 1168 C CA . TRP B 1 20 ? 22.813 62.443 12.812 1.00 94.82 220 TRP B CA 1
ATOM 1169 C C . TRP B 1 20 ? 23.539 62.224 14.132 1.00 94.82 220 TRP B C 1
ATOM 1170 O O . TRP B 1 20 ? 24.403 61.361 14.250 1.00 94.82 220 TRP B O 1
ATOM 1181 N N . GLN B 1 21 ? 23.180 63.032 15.119 1.00 56.94 221 GLN B N 1
ATOM 1182 C CA . GLN B 1 21 ? 23.765 62.963 16.450 1.00 56.94 221 GLN B CA 1
ATOM 1183 C C . GLN B 1 21 ? 23.886 61.541 17.018 1.00 56.94 221 GLN B C 1
ATOM 1184 O O . GLN B 1 21 ? 24.878 61.202 17.667 1.00 56.94 221 GLN B O 1
ATOM 1190 N N . GLU B 1 22 ? 22.872 60.715 16.774 1.00 176.48 222 GLU B N 1
ATOM 1191 C CA . GLU B 1 22 ? 22.867 59.344 17.281 1.00 176.48 222 GLU B CA 1
ATOM 1192 C C . GLU B 1 22 ? 23.489 58.305 16.359 1.00 176.48 222 GLU B C 1
ATOM 1193 O O . GLU B 1 22 ? 23.981 57.276 16.817 1.00 176.48 222 GLU B O 1
ATOM 1199 N N . ASP B 1 23 ? 23.479 58.584 15.063 1.00 85.35 223 ASP B N 1
ATOM 1200 C CA . ASP B 1 23 ? 24.003 57.660 14.071 1.00 85.35 223 ASP B CA 1
ATOM 1201 C C . ASP B 1 23 ? 25.401 58.003 13.546 1.00 85.35 223 ASP B C 1
ATOM 1202 O O . ASP B 1 23 ? 26.100 57.135 13.017 1.00 85.35 223 ASP B O 1
ATOM 1207 N N . VAL B 1 24 ? 25.825 59.252 13.706 1.00 74.52 224 VAL B N 1
ATOM 1208 C CA . VAL B 1 24 ? 27.123 59.650 13.179 1.00 74.52 224 VAL B CA 1
ATOM 1209 C C . VAL B 1 24 ? 28.012 60.493 14.085 1.00 74.52 224 VAL B C 1
ATOM 1210 O O . VAL B 1 24 ? 29.102 60.072 14.477 1.00 74.52 224 VAL B O 1
ATOM 1214 N N . VAL B 1 25 ? 27.545 61.689 14.404 1.00 60.17 225 VAL B N 1
ATOM 1215 C CA . VAL B 1 25 ? 28.307 62.613 15.225 1.00 60.17 225 VAL B CA 1
ATOM 1216 C C . VAL B 1 25 ? 28.828 62.025 16.538 1.00 60.17 225 VAL B C 1
ATOM 1217 O O . VAL B 1 25 ? 30.024 62.094 16.836 1.00 60.17 225 VAL B O 1
ATOM 1221 N N . LYS B 1 26 ? 27.928 61.452 17.324 1.00 92.74 226 LYS B N 1
ATOM 1222 C CA . LYS B 1 26 ? 28.300 60.861 18.608 1.00 92.74 226 LYS B CA 1
ATOM 1223 C C . LYS B 1 26 ? 29.051 59.543 18.396 1.00 92.74 226 LYS B C 1
ATOM 1224 O O . LYS B 1 26 ? 30.155 59.353 18.920 1.00 92.74 226 LYS B O 1
ATOM 1230 N N . PRO B 1 27 ? 28.458 58.620 17.614 1.00 57.03 227 PRO B N 1
ATOM 1231 C CA . PRO B 1 27 ? 29.048 57.313 17.319 1.00 57.03 227 PRO B CA 1
ATOM 1232 C C . PRO B 1 27 ? 30.532 57.426 17.063 1.00 57.03 227 PRO B C 1
ATOM 1233 O O . PRO B 1 27 ? 31.333 56.750 17.704 1.00 57.03 227 PRO B O 1
ATOM 1237 N N . LEU B 1 28 ? 30.889 58.282 16.111 1.00 70.38 228 LEU B N 1
ATOM 1238 C CA . LEU B 1 28 ? 32.289 58.491 15.773 1.00 70.38 228 LEU B CA 1
ATOM 1239 C C . LEU B 1 28 ? 33.049 59.073 16.963 1.00 70.38 228 LEU B C 1
ATOM 1240 O O . LEU B 1 28 ? 33.670 60.134 16.875 1.00 70.38 228 LEU B O 1
ATOM 1245 N N . SER B 1 29 ? 32.971 58.366 18.086 1.00 95.67 229 SER B N 1
ATOM 1246 C CA . SER B 1 29 ? 33.654 58.760 19.306 1.00 95.67 229 SER B CA 1
ATOM 1247 C C . SER B 1 29 ? 34.903 57.911 19.292 1.00 95.67 229 SER B C 1
ATOM 1248 O O . SER B 1 29 ? 35.759 58.023 20.164 1.00 95.67 229 SER B O 1
ATOM 1251 N N . ARG B 1 30 ? 34.986 57.051 18.285 1.00 44.81 230 ARG B N 1
ATOM 1252 C CA . ARG B 1 30 ? 36.112 56.155 18.147 1.00 44.81 230 ARG B CA 1
ATOM 1253 C C . ARG B 1 30 ? 37.468 56.843 18.014 1.00 44.81 230 ARG B C 1
ATOM 1254 O O . ARG B 1 30 ? 38.487 56.181 17.790 1.00 44.81 230 ARG B O 1
ATOM 1262 N N . GLU B 1 31 ? 37.485 58.167 18.161 1.00 72.11 231 GLU B N 1
ATOM 1263 C CA . GLU B 1 31 ? 38.735 58.929 18.095 1.00 72.11 231 GLU B CA 1
ATOM 1264 C C . GLU B 1 31 ? 39.041 59.608 19.432 1.00 72.11 231 GLU B C 1
ATOM 1265 O O . GLU B 1 31 ? 39.449 60.770 19.473 1.00 72.11 231 GLU B O 1
ATOM 1271 N N . VAL B 1 36 ? 33.107 65.387 21.117 1.00 69.96 236 VAL B N 1
ATOM 1272 C CA . VAL B 1 36 ? 32.081 65.457 20.083 1.00 69.96 236 VAL B CA 1
ATOM 1273 C C . VAL B 1 36 ? 31.913 66.883 19.579 1.00 69.96 236 VAL B C 1
ATOM 1274 O O . VAL B 1 36 ? 31.865 67.129 18.372 1.00 69.96 236 VAL B O 1
ATOM 1278 N N . GLU B 1 37 ? 31.822 67.819 20.513 1.00 95.42 237 GLU B N 1
ATOM 1279 C CA . GLU B 1 37 ? 31.674 69.221 20.166 1.00 95.42 237 GLU B CA 1
ATOM 1280 C C . GLU B 1 37 ? 32.525 69.547 18.941 1.00 95.42 237 GLU B C 1
ATOM 1281 O O . GLU B 1 37 ? 32.012 69.936 17.891 1.00 95.42 237 GLU B O 1
ATOM 1287 N N . GLU B 1 38 ? 33.830 69.351 19.079 1.00 59.46 238 GLU B N 1
ATOM 1288 C CA . GLU B 1 38 ? 34.761 69.651 18.008 1.00 59.46 238 GLU B CA 1
ATOM 1289 C C . GLU B 1 38 ? 34.397 68.989 16.696 1.00 59.46 238 GLU B C 1
ATOM 1290 O O . GLU B 1 38 ? 34.156 69.669 15.702 1.00 59.46 238 GLU B O 1
ATOM 1296 N N . PHE B 1 39 ? 34.366 67.661 16.696 1.00 77.65 239 PHE B N 1
ATOM 1297 C CA . PHE B 1 39 ? 34.044 66.911 15.490 1.00 77.65 239 PHE B CA 1
ATOM 1298 C C . PHE B 1 39 ? 32.974 67.647 14.699 1.00 77.65 239 PHE B C 1
ATOM 1299 O O . PHE B 1 39 ? 33.109 67.872 13.493 1.00 77.65 239 PHE B O 1
ATOM 1307 N N . GLN B 1 40 ? 31.915 68.028 15.398 1.00 63.52 240 GLN B N 1
ATOM 1308 C CA . GLN B 1 40 ? 30.825 68.760 14.786 1.00 63.52 240 GLN B CA 1
ATOM 1309 C C . GLN B 1 40 ? 31.371 69.909 13.957 1.00 63.52 240 GLN B C 1
ATOM 1310 O O . GLN B 1 40 ? 31.014 70.075 12.793 1.00 63.52 240 GLN B O 1
ATOM 1316 N N . ASP B 1 41 ? 32.241 70.704 14.567 1.00 75.70 241 ASP B N 1
ATOM 1317 C CA . ASP B 1 41 ? 32.831 71.854 13.892 1.00 75.70 241 ASP B CA 1
ATOM 1318 C C . ASP B 1 41 ? 33.670 71.420 12.707 1.00 75.70 241 ASP B C 1
ATOM 1319 O O . ASP B 1 41 ? 33.701 72.087 11.674 1.00 75.70 241 ASP B O 1
ATOM 1324 N N . ILE B 1 42 ? 34.350 70.294 12.874 1.00 51.14 242 ILE B N 1
ATOM 1325 C CA . ILE B 1 42 ? 35.202 69.755 11.834 1.00 51.14 242 ILE B CA 1
ATOM 1326 C C . ILE B 1 42 ? 34.337 69.442 10.645 1.00 51.14 242 ILE B C 1
ATOM 1327 O O . ILE B 1 42 ? 34.669 69.782 9.510 1.00 51.14 242 ILE B O 1
ATOM 1332 N N . LEU B 1 43 ? 33.2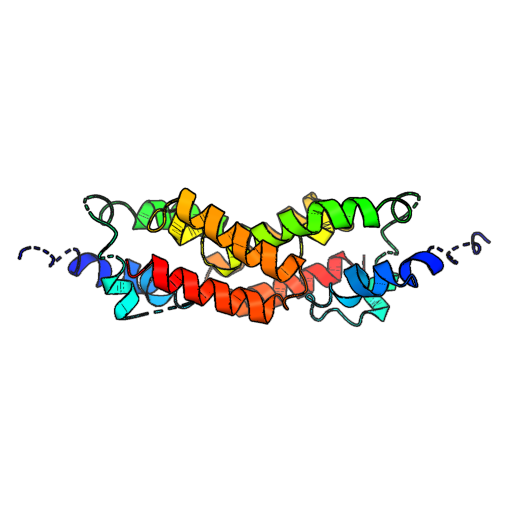23 68.777 10.915 1.00 46.06 243 LEU B N 1
ATOM 1333 C CA . LEU B 1 43 ? 32.286 68.450 9.857 1.00 46.06 243 LEU B CA 1
ATOM 1334 C C . LEU B 1 43 ? 31.821 69.776 9.249 1.00 46.06 243 LEU B C 1
ATOM 1335 O O . LEU B 1 43 ? 31.853 69.964 8.028 1.00 46.06 243 LEU B O 1
ATOM 1348 N N . ASP B 1 45 ? 33.230 72.490 9.246 1.00 53.72 245 ASP B N 1
ATOM 1349 C CA . ASP B 1 45 ? 34.424 72.981 8.561 1.00 53.72 245 ASP B CA 1
ATOM 1350 C C . ASP B 1 45 ? 34.702 72.302 7.207 1.00 53.72 245 ASP B C 1
ATOM 1351 O O . ASP B 1 45 ? 34.978 72.975 6.212 1.00 53.72 245 ASP B O 1
ATOM 1356 N N . LYS B 1 46 ? 34.606 70.977 7.164 1.00 53.17 246 LYS B N 1
ATOM 1357 C CA . LYS B 1 46 ? 34.909 70.242 5.940 1.00 53.17 246 LYS B CA 1
ATOM 1358 C C . LYS B 1 46 ? 33.818 70.102 4.878 1.00 53.17 246 LYS B C 1
ATOM 1359 O O . LYS B 1 46 ? 33.993 70.533 3.734 1.00 53.17 246 LYS B O 1
ATOM 1365 N N . LEU B 1 47 ? 32.700 69.495 5.251 1.00 76.16 247 LEU B N 1
ATOM 1366 C CA . LEU B 1 47 ? 31.609 69.273 4.312 1.00 76.16 247 LEU B CA 1
ATOM 1367 C C . LEU B 1 47 ? 30.758 70.492 4.001 1.00 76.16 247 LEU B C 1
ATOM 1368 O O . LEU B 1 47 ? 30.455 71.294 4.880 1.00 76.16 247 LEU B O 1
ATOM 1373 N N . ASP B 1 48 ? 30.380 70.623 2.733 1.00 76.44 248 ASP B N 1
ATOM 1374 C CA . ASP B 1 48 ? 29.555 71.737 2.296 1.00 76.44 248 ASP B CA 1
ATOM 1375 C C . ASP B 1 48 ? 28.077 71.342 2.386 1.00 76.44 248 ASP B C 1
ATOM 1376 O O . ASP B 1 48 ? 27.746 70.181 2.631 1.00 76.44 248 ASP B O 1
ATOM 1389 N N . SER B 1 50 ? 25.387 70.934 0.177 1.00 109.22 250 SER B N 1
ATOM 1390 C CA . SER B 1 50 ? 24.895 69.853 -0.659 1.00 109.22 250 SER B CA 1
ATOM 1391 C C . SER B 1 50 ? 25.286 68.522 -0.049 1.00 109.22 250 SER B C 1
ATOM 1392 O O . SER B 1 50 ? 24.478 67.596 0.019 1.00 109.22 250 SER B O 1
ATOM 1395 N N . SER B 1 51 ? 26.528 68.441 0.410 1.00 65.74 251 SER B N 1
ATOM 1396 C CA . SER B 1 51 ? 27.028 67.218 1.009 1.00 65.74 251 SER B CA 1
ATOM 1397 C C . SER B 1 51 ? 26.181 66.820 2.210 1.00 65.74 251 SER B C 1
ATOM 1398 O O . SER B 1 51 ? 25.682 65.698 2.281 1.00 65.74 251 SER B O 1
ATOM 1401 N N . LEU B 1 52 ? 26.012 67.747 3.143 1.00 66.94 252 LEU B N 1
ATOM 1402 C CA . LEU B 1 52 ? 25.227 67.497 4.342 1.00 66.94 252 LEU B CA 1
ATOM 1403 C C . LEU B 1 52 ? 23.854 66.932 4.045 1.00 66.94 252 LEU B C 1
ATOM 1404 O O . LEU B 1 52 ? 23.429 65.952 4.660 1.00 66.94 252 LEU B O 1
ATOM 1409 N N . GLU B 1 53 ? 23.151 67.571 3.118 1.00 141.27 253 GLU B N 1
ATOM 1410 C CA . GLU B 1 53 ? 21.816 67.132 2.744 1.00 141.27 253 GLU B CA 1
ATOM 1411 C C . GLU B 1 53 ? 21.959 66.055 1.670 1.00 141.27 253 GLU B C 1
ATOM 1412 O O . GLU B 1 53 ? 21.504 66.227 0.540 1.00 141.27 253 GLU B O 1
ATOM 1418 N N . ALA B 1 54 ? 22.606 64.947 2.033 1.00 78.52 254 ALA B N 1
ATOM 1419 C CA . ALA B 1 54 ? 22.825 63.834 1.111 1.00 78.52 254 ALA B CA 1
ATOM 1420 C C . ALA B 1 54 ? 23.584 62.684 1.779 1.00 78.52 254 ALA B C 1
ATOM 1421 O O . ALA B 1 54 ? 23.488 61.533 1.358 1.00 78.52 254 ALA B O 1
ATOM 1423 N N . LEU B 1 55 ? 24.321 62.999 2.835 1.00 128.92 255 LEU B N 1
ATOM 1424 C CA . LEU B 1 55 ? 25.112 61.996 3.528 1.00 128.92 255 LEU B CA 1
ATOM 1425 C C . LEU B 1 55 ? 24.357 60.906 4.302 1.00 128.92 255 LEU B C 1
ATOM 1426 O O . LEU B 1 55 ? 24.563 59.723 4.034 1.00 128.92 255 LEU B O 1
ATOM 1431 N N . HIS B 1 56 ? 23.486 61.284 5.239 1.00 124.91 256 HIS B N 1
ATOM 1432 C CA . HIS B 1 56 ? 22.751 60.299 6.053 1.00 124.91 256 HIS B CA 1
ATOM 1433 C C . HIS B 1 56 ? 22.310 59.056 5.260 1.00 124.91 256 HIS B C 1
ATOM 1434 O O . HIS B 1 56 ? 22.665 57.930 5.614 1.00 124.91 256 HIS B O 1
ATOM 1441 N N . PRO B 1 57 ? 21.552 59.245 4.165 1.00 140.79 257 PRO B N 1
ATOM 1442 C CA . PRO B 1 57 ? 21.085 58.108 3.359 1.00 140.79 257 PRO B CA 1
ATOM 1443 C C . PRO B 1 57 ? 22.241 57.215 2.955 1.00 140.79 257 PRO B C 1
ATOM 1444 O O . PRO B 1 57 ? 22.272 56.021 3.254 1.00 140.79 257 PRO B O 1
ATOM 1448 N N . ARG B 1 58 ? 23.188 57.821 2.256 1.00 83.44 258 ARG B N 1
ATOM 1449 C CA . ARG B 1 58 ? 24.373 57.125 1.793 1.00 83.44 258 ARG B CA 1
ATOM 1450 C C . ARG B 1 58 ? 25.042 56.477 2.998 1.00 83.44 258 ARG B C 1
ATOM 1451 O O . ARG B 1 58 ? 25.664 55.427 2.871 1.00 83.44 258 ARG B O 1
ATOM 1459 N N . PHE B 1 59 ? 24.906 57.118 4.160 1.00 145.41 259 PHE B N 1
ATOM 1460 C CA . PHE B 1 59 ? 25.486 56.624 5.409 1.00 145.41 259 PHE B CA 1
ATOM 1461 C C . PHE B 1 59 ? 24.853 55.316 5.835 1.00 145.41 259 PHE B C 1
ATOM 1462 O O . PHE B 1 59 ? 25.543 54.353 6.159 1.00 145.41 259 PHE B O 1
ATOM 1470 N N . GLU B 1 60 ? 23.529 55.295 5.854 1.00 78.54 260 GLU B N 1
ATOM 1471 C CA . GLU B 1 60 ? 22.799 54.114 6.275 1.00 78.54 260 GLU B CA 1
ATOM 1472 C C . GLU B 1 60 ? 23.023 52.924 5.350 1.00 78.54 260 GLU B C 1
ATOM 1473 O O . GLU B 1 60 ? 23.019 51.779 5.800 1.00 78.54 260 GLU B O 1
ATOM 1479 N N . SER B 1 61 ? 23.235 53.194 4.065 1.00 56.55 261 SER B N 1
ATOM 1480 C CA . SER B 1 61 ? 23.459 52.134 3.077 1.00 56.55 261 SER B CA 1
ATOM 1481 C C . SER B 1 61 ? 24.886 51.573 3.095 1.00 56.55 261 SER B C 1
ATOM 1482 O O . SER B 1 61 ? 25.197 50.632 2.367 1.00 56.55 261 SER B O 1
ATOM 1485 N N . ALA B 1 62 ? 25.750 52.151 3.927 1.00 50.73 262 ALA B N 1
ATOM 1486 C CA . ALA B 1 62 ? 27.138 51.706 4.024 1.00 50.73 262 ALA B CA 1
ATOM 1487 C C . ALA B 1 62 ? 27.514 51.310 5.454 1.00 50.73 262 ALA B C 1
ATOM 1488 O O . ALA B 1 62 ? 28.608 50.791 5.692 1.00 50.73 262 ALA B O 1
ATOM 1490 N N . ARG B 1 63 ? 26.613 51.555 6.403 1.00 34.91 263 ARG B N 1
ATOM 1491 C CA . ARG B 1 63 ? 26.864 51.201 7.800 1.00 34.91 263 ARG B CA 1
ATOM 1492 C C . ARG B 1 63 ? 27.208 49.705 7.916 1.00 34.91 263 ARG B C 1
ATOM 1493 O O . ARG B 1 63 ? 28.074 49.329 8.705 1.00 34.91 263 ARG B O 1
ATOM 1501 N N . PRO B 1 64 ? 26.533 48.831 7.132 1.00 40.65 264 PRO B N 1
ATOM 1502 C CA . PRO B 1 64 ? 26.806 47.386 7.162 1.00 40.65 264 PRO B CA 1
ATOM 1503 C C . PRO B 1 64 ? 28.214 47.136 6.681 1.00 40.65 264 PRO B C 1
ATOM 1504 O O . PRO B 1 64 ? 29.042 46.575 7.399 1.00 40.65 264 PRO B O 1
ATOM 1508 N N . ARG B 1 65 ? 28.470 47.558 5.448 1.00 21.11 265 ARG B N 1
ATOM 1509 C CA . ARG B 1 65 ? 29.781 47.405 4.826 1.00 21.11 265 ARG B CA 1
ATOM 1510 C C . ARG B 1 65 ? 30.913 47.807 5.772 1.00 21.11 265 ARG B C 1
ATOM 1511 O O . ARG B 1 65 ? 31.865 47.050 5.986 1.00 21.11 265 ARG B O 1
ATOM 1519 N N . CYS B 1 66 ? 30.799 49.000 6.345 1.00 11.10 266 CYS B N 1
ATOM 1520 C CA . CYS B 1 66 ? 31.821 49.505 7.247 1.00 11.10 266 CYS B CA 1
ATOM 1521 C C . CYS B 1 66 ? 32.016 48.647 8.471 1.00 11.10 266 CYS B C 1
ATOM 1522 O O . CYS B 1 66 ? 33.105 48.576 9.027 1.00 11.10 266 CYS B O 1
ATOM 1525 N N . ILE B 1 67 ? 30.959 47.991 8.904 1.00 24.52 267 ILE B N 1
ATOM 1526 C CA . ILE B 1 67 ? 31.079 47.148 10.066 1.00 24.52 267 ILE B CA 1
ATOM 1527 C C . ILE B 1 67 ? 31.719 45.823 9.685 1.00 24.52 267 ILE B C 1
ATOM 1528 O O . ILE B 1 67 ? 32.585 45.338 10.406 1.00 24.52 267 ILE B O 1
ATOM 1533 N N . ARG B 1 68 ? 31.313 45.233 8.561 1.00 38.84 268 ARG B N 1
ATOM 1534 C CA . ARG B 1 68 ? 31.925 43.982 8.173 1.00 38.84 268 ARG B CA 1
ATOM 1535 C C . ARG B 1 68 ? 33.415 44.238 8.140 1.00 38.84 268 ARG B C 1
ATOM 1536 O O . ARG B 1 68 ? 34.195 43.468 8.716 1.00 38.84 268 ARG B O 1
ATOM 1544 N N . GLU B 1 69 ? 33.809 45.340 7.499 1.00 34.44 269 GLU B N 1
ATOM 1545 C CA . GLU B 1 69 ? 35.225 45.666 7.384 1.00 34.44 269 GLU B CA 1
ATOM 1546 C C . GLU B 1 69 ? 35.906 45.677 8.735 1.00 34.44 269 GLU B C 1
ATOM 1547 O O . GLU B 1 69 ? 36.980 45.080 8.906 1.00 34.44 269 GLU B O 1
ATOM 1553 N N . LYS B 1 70 ? 35.266 46.346 9.692 1.00 30.77 270 LYS B N 1
ATOM 1554 C CA . LYS B 1 70 ? 35.781 46.431 11.051 1.00 30.77 270 LYS B CA 1
ATOM 1555 C C . LY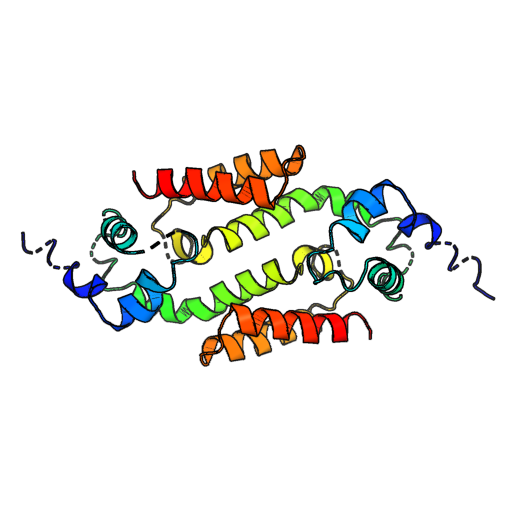S B 1 70 ? 35.893 45.016 11.626 1.00 30.77 270 LYS B C 1
ATOM 1556 O O . LYS B 1 70 ? 36.902 44.650 12.233 1.00 30.77 270 LYS B O 1
ATOM 1562 N N . LEU B 1 71 ? 34.858 44.216 11.418 1.00 25.68 271 LEU B N 1
ATOM 1563 C CA . LEU B 1 71 ? 34.867 42.846 11.900 1.00 25.68 271 LEU B CA 1
ATOM 1564 C C . LEU B 1 71 ? 36.022 42.072 11.285 1.00 25.68 271 LEU B C 1
ATOM 1565 O O . LEU B 1 71 ? 36.861 41.525 12.003 1.00 25.68 271 LEU B O 1
ATOM 1570 N N . HIS B 1 72 ? 36.066 42.024 9.959 1.00 30.52 272 HIS B N 1
ATOM 1571 C CA . HIS B 1 72 ? 37.128 41.308 9.260 1.00 30.52 272 HIS B CA 1
ATOM 1572 C C . HIS B 1 72 ? 38.457 41.587 9.960 1.00 30.52 272 HIS B C 1
ATOM 1573 O O . HIS B 1 72 ? 39.227 40.675 10.315 1.00 30.52 272 HIS B O 1
ATOM 1580 N N . SER B 1 73 ? 38.693 42.876 10.157 1.00 23.23 273 SER B N 1
ATOM 1581 C CA . SER B 1 73 ? 39.889 43.380 10.775 1.00 23.23 273 SER B CA 1
ATOM 1582 C C . SER B 1 73 ? 40.024 42.847 12.175 1.00 23.23 273 SER B C 1
ATOM 1583 O O . SER B 1 73 ? 40.852 41.978 12.441 1.00 23.23 273 SER B O 1
ATOM 1586 N N . ASP B 1 74 ? 39.198 43.366 13.072 1.00 25.01 274 ASP B N 1
ATOM 1587 C CA . ASP B 1 74 ? 39.235 42.952 14.472 1.00 25.01 274 ASP B CA 1
ATOM 1588 C C . ASP B 1 74 ? 39.324 41.440 14.703 1.00 25.01 274 ASP B C 1
ATOM 1589 O O . ASP B 1 74 ? 39.918 40.981 15.690 1.00 25.01 274 ASP B O 1
ATOM 1594 N N . LEU B 1 75 ? 38.747 40.667 13.789 1.00 21.66 275 LEU B N 1
ATOM 1595 C CA . LEU B 1 75 ? 38.769 39.214 13.913 1.00 21.66 275 LEU B CA 1
ATOM 1596 C C . LEU B 1 75 ? 39.992 38.570 13.266 1.00 21.66 275 LEU B C 1
ATOM 1597 O O . LEU B 1 75 ? 39.987 37.363 12.962 1.00 21.66 275 LEU B O 1
ATOM 1602 N N . GLN B 1 76 ? 41.038 39.378 13.076 1.00 23.37 276 GLN B N 1
ATOM 1603 C CA . GLN B 1 76 ? 42.299 38.910 12.496 1.00 23.37 276 GLN B CA 1
ATOM 1604 C C . GLN B 1 76 ? 42.054 38.059 11.263 1.00 23.37 276 GLN B C 1
ATOM 1605 O O . GLN B 1 76 ? 42.818 37.124 10.985 1.00 23.37 276 GLN B O 1
ATOM 1611 N N . LEU B 1 77 ? 41.005 38.384 10.516 1.00 23.80 277 LEU B N 1
ATOM 1612 C CA . LEU B 1 77 ? 40.687 37.579 9.351 1.00 23.80 277 LEU B CA 1
ATOM 1613 C C . LEU B 1 77 ? 41.601 37.767 8.146 1.00 23.80 277 LEU B C 1
ATOM 1614 O O . LEU B 1 77 ? 41.513 37.007 7.172 1.00 23.80 277 LEU B O 1
ATOM 1619 N N . CYS B 1 78 ? 42.482 38.767 8.210 1.00 30.25 278 CYS B N 1
ATOM 1620 C CA . CYS B 1 78 ? 43.423 39.010 7.114 1.00 30.25 278 CYS B CA 1
ATOM 1621 C C . CYS B 1 78 ? 44.407 37.851 7.118 1.00 30.25 278 CYS B C 1
ATOM 1622 O O . CYS B 1 78 ? 44.881 37.413 6.075 1.00 30.25 278 CYS B O 1
ATOM 1625 N N . TRP B 1 79 ? 44.696 37.356 8.315 1.00 19.51 279 TRP B N 1
ATOM 1626 C CA . TRP B 1 79 ? 45.619 36.245 8.491 1.00 19.51 279 TRP B CA 1
ATOM 1627 C C . TRP B 1 79 ? 44.913 34.918 8.408 1.00 19.51 279 TRP B C 1
ATOM 1628 O O . TRP B 1 79 ? 45.270 34.068 7.593 1.00 19.51 279 TRP B O 1
ATOM 1639 N N . LEU B 1 80 ? 43.918 34.744 9.271 1.00 32.36 280 LEU B N 1
ATOM 1640 C CA . LEU B 1 80 ? 43.155 33.506 9.335 1.00 32.36 280 LEU B CA 1
ATOM 1641 C C . LEU B 1 80 ? 42.600 33.054 8.003 1.00 32.36 280 LEU B C 1
ATOM 1642 O O . LEU B 1 80 ? 42.421 31.854 7.782 1.00 32.36 280 LEU B O 1
ATOM 1647 N N . VAL B 1 81 ? 42.337 34.005 7.110 1.00 30.20 281 VAL B N 1
ATOM 1648 C CA . VAL B 1 81 ? 41.779 33.668 5.813 1.00 30.20 281 VAL B CA 1
ATOM 1649 C C . VAL B 1 81 ? 42.643 34.031 4.617 1.00 30.20 281 VAL B C 1
ATOM 1650 O O . VAL B 1 81 ? 43.246 33.161 3.981 1.00 30.20 281 VAL B O 1
ATOM 1654 N N . ASP B 1 82 ? 42.696 35.317 4.290 1.00 26.02 282 ASP B N 1
ATOM 1655 C CA . ASP B 1 82 ? 43.486 35.744 3.143 1.00 26.02 282 ASP B CA 1
ATOM 1656 C C . ASP B 1 82 ? 44.874 35.083 3.121 1.00 26.02 282 ASP B C 1
ATOM 1657 O O . ASP B 1 82 ? 45.299 34.547 2.101 1.00 26.02 282 ASP B O 1
ATOM 1662 N N . VAL B 1 83 ? 45.569 35.082 4.249 1.00 24.46 283 VAL B N 1
ATOM 1663 C CA . VAL B 1 83 ? 46.907 34.515 4.284 1.00 24.46 283 VAL B CA 1
ATOM 1664 C C . VAL B 1 83 ? 47.048 33.054 4.641 1.00 24.46 283 VAL B C 1
ATOM 1665 O O . VAL B 1 83 ? 47.435 32.245 3.804 1.00 24.46 283 VAL B O 1
ATOM 1677 N N . GLU B 1 85 ? 44.636 30.859 5.598 1.00 30.96 285 GLU B N 1
ATOM 1678 C CA . GLU B 1 85 ? 43.561 30.016 5.081 1.00 30.96 285 GLU B CA 1
ATOM 1679 C C . GLU B 1 85 ? 43.181 28.927 6.085 1.00 30.96 285 GLU B C 1
ATOM 1680 O O . GLU B 1 85 ? 42.860 27.797 5.719 1.00 30.96 285 GLU B O 1
ATOM 1686 N N . ILE B 1 86 ? 43.222 29.274 7.361 1.00 43.18 286 ILE B N 1
ATOM 1687 C CA . ILE B 1 86 ? 42.870 28.331 8.408 1.00 43.18 286 ILE B CA 1
ATOM 1688 C C . ILE B 1 86 ? 41.353 28.306 8.493 1.00 43.18 286 ILE B C 1
ATOM 1689 O O . ILE B 1 86 ? 40.762 27.371 9.046 1.00 43.18 286 ILE B O 1
ATOM 1694 N N . ILE B 1 87 ? 40.729 29.343 7.939 1.00 25.49 287 ILE B N 1
ATOM 1695 C CA . ILE B 1 87 ? 39.276 29.455 7.949 1.00 25.49 287 ILE B CA 1
ATOM 1696 C C . ILE B 1 87 ? 38.711 29.612 6.547 1.00 25.49 287 ILE B C 1
ATOM 1697 O O . ILE B 1 87 ? 39.167 30.449 5.774 1.00 25.49 287 ILE B O 1
ATOM 1702 N N . SER B 1 88 ? 37.708 28.812 6.219 1.00 39.64 288 SER B N 1
ATOM 1703 C CA . SER B 1 88 ? 37.129 28.893 4.885 1.00 39.64 288 SER B CA 1
ATOM 1704 C C . SER B 1 88 ? 36.434 30.229 4.660 1.00 39.64 288 SER B C 1
ATOM 1705 O O . SER B 1 88 ? 35.847 30.810 5.594 1.00 39.64 288 SER B O 1
ATOM 1708 N N . VAL B 1 89 ? 36.496 30.719 3.422 1.00 52.46 289 VAL B N 1
ATOM 1709 C CA . VAL B 1 89 ? 35.844 31.981 3.095 1.00 52.46 289 VAL B CA 1
ATOM 1710 C C . VAL B 1 89 ? 34.388 31.880 3.506 1.00 52.46 289 VAL B C 1
ATOM 1711 O O . VAL B 1 89 ? 33.840 32.801 4.119 1.00 52.46 289 VAL B O 1
ATOM 1715 N N . ASP B 1 90 ? 33.771 30.748 3.173 1.00 32.02 290 ASP B N 1
ATOM 1716 C CA . ASP B 1 90 ? 32.383 30.535 3.518 1.00 32.02 290 ASP B CA 1
ATOM 1717 C C . ASP B 1 90 ? 32.152 30.759 4.991 1.00 32.02 290 ASP B C 1
ATOM 1718 O O . ASP B 1 90 ? 31.292 31.550 5.389 1.00 32.02 290 ASP B O 1
ATOM 1723 N N . ASP B 1 91 ? 32.927 30.070 5.811 1.00 32.90 291 ASP B N 1
ATOM 1724 C CA . ASP B 1 91 ? 32.754 30.233 7.234 1.00 32.90 291 ASP B CA 1
ATOM 1725 C C . ASP B 1 91 ? 32.859 31.694 7.581 1.00 32.90 291 ASP B C 1
ATOM 1726 O O . ASP B 1 91 ? 31.978 32.235 8.245 1.00 32.90 291 ASP B O 1
ATOM 1731 N N . ALA B 1 92 ? 33.929 32.331 7.104 1.00 29.79 292 ALA B N 1
ATOM 1732 C CA . ALA B 1 92 ? 34.196 33.751 7.391 1.00 29.79 292 ALA B CA 1
ATOM 1733 C C . ALA B 1 92 ? 33.068 34.701 6.998 1.00 29.79 292 ALA B C 1
ATOM 1734 O O . ALA B 1 92 ? 32.603 35.505 7.812 1.00 29.79 292 ALA B O 1
ATOM 1736 N N . GLU B 1 93 ? 32.632 34.612 5.748 1.00 22.31 293 GLU B N 1
ATOM 1737 C CA . GLU B 1 93 ? 31.562 35.475 5.280 1.00 22.31 293 GLU B CA 1
ATOM 1738 C C . GLU B 1 93 ? 30.344 35.281 6.178 1.00 22.31 293 GLU B C 1
ATOM 1739 O O . GLU B 1 93 ? 29.747 36.249 6.673 1.00 22.31 293 GLU B O 1
ATOM 1745 N N . ALA B 1 94 ? 29.998 34.026 6.409 1.00 28.76 294 ALA B N 1
ATOM 1746 C CA . ALA B 1 94 ? 28.870 33.711 7.263 1.00 28.76 294 ALA B CA 1
ATOM 1747 C C . ALA B 1 94 ? 28.971 34.453 8.605 1.00 28.76 294 ALA B C 1
ATOM 1748 O O . ALA B 1 94 ? 28.081 35.214 8.987 1.00 28.76 294 ALA B O 1
ATOM 1750 N N . LEU B 1 95 ? 30.073 34.215 9.307 1.00 27.72 295 LEU B N 1
ATOM 1751 C CA . LEU B 1 95 ? 30.334 34.818 10.603 1.00 27.72 295 LEU B CA 1
ATOM 1752 C C . LEU B 1 95 ? 30.209 36.335 10.553 1.00 27.72 295 LEU B C 1
ATOM 1753 O O . LEU B 1 95 ? 29.629 36.947 11.446 1.00 27.72 295 LEU B O 1
ATOM 1758 N N . LYS B 1 96 ? 30.754 36.942 9.509 1.00 27.79 296 LYS B N 1
ATOM 1759 C CA . LYS B 1 96 ? 30.679 38.383 9.374 1.00 27.79 296 LYS B CA 1
ATOM 1760 C C . LYS B 1 96 ? 29.224 38.806 9.246 1.00 27.79 296 LYS B C 1
ATOM 1761 O O . LYS B 1 96 ? 28.823 39.844 9.765 1.00 27.79 296 LYS B O 1
ATOM 1767 N N . ASP B 1 97 ? 28.437 37.991 8.550 1.00 42.08 297 ASP B N 1
ATOM 1768 C CA . ASP B 1 97 ? 27.011 38.262 8.360 1.00 42.08 297 ASP B CA 1
ATOM 1769 C C . ASP B 1 97 ? 26.325 38.357 9.710 1.00 42.08 297 ASP B C 1
ATOM 1770 O O . ASP B 1 97 ? 25.859 39.424 10.115 1.00 42.08 297 ASP B O 1
ATOM 1775 N N . GLU B 1 98 ? 26.292 37.217 10.397 1.00 39.26 298 GLU B N 1
ATOM 1776 C CA . GLU B 1 98 ? 25.650 37.078 11.699 1.00 39.26 298 GLU B CA 1
ATOM 1777 C C . GLU B 1 98 ? 25.959 38.182 12.681 1.00 39.26 298 GLU B C 1
ATOM 1778 O O . GLU B 1 98 ? 25.050 38.724 13.314 1.00 39.26 298 GLU B O 1
ATOM 1784 N N . ILE B 1 99 ? 27.239 38.502 12.828 1.00 31.87 299 ILE B N 1
ATOM 1785 C CA . ILE B 1 99 ? 27.613 39.532 13.772 1.00 31.87 299 ILE B CA 1
ATOM 1786 C C . ILE B 1 99 ? 27.181 40.893 13.295 1.00 31.87 299 ILE B C 1
ATOM 1787 O O . ILE B 1 99 ? 26.726 41.713 14.091 1.00 31.87 299 ILE B O 1
ATOM 1792 N N . THR B 1 100 ? 27.322 41.143 11.998 1.00 36.12 300 THR B N 1
ATOM 1793 C CA . THR B 1 100 ? 26.889 42.425 11.439 1.00 36.12 300 THR B CA 1
ATOM 1794 C C . THR B 1 100 ? 25.372 42.509 11.677 1.00 36.12 300 THR B C 1
ATOM 1795 O O . THR B 1 100 ? 24.846 43.547 12.084 1.00 36.12 300 THR B O 1
ATOM 1799 N N . GLU B 1 101 ? 24.687 41.393 11.444 1.00 35.13 301 GLU B N 1
ATOM 1800 C CA . GLU B 1 101 ? 23.248 41.303 11.650 1.00 35.13 301 GLU B CA 1
ATOM 1801 C C . GLU B 1 101 ? 22.946 41.861 13.033 1.00 35.13 301 GLU B C 1
ATOM 1802 O O . GLU B 1 101 ? 22.100 42.734 13.204 1.00 35.13 301 GLU B O 1
ATOM 1808 N N . LEU B 1 102 ? 23.662 41.340 14.021 1.00 47.66 302 LEU B N 1
ATOM 1809 C CA . LEU B 1 102 ? 23.494 41.758 15.400 1.00 47.66 302 LEU B CA 1
ATOM 1810 C C . LEU B 1 102 ? 23.696 43.242 15.574 1.00 47.66 302 LEU B C 1
ATOM 1811 O O . LEU B 1 102 ? 22.780 43.959 15.947 1.00 47.66 302 LEU B O 1
ATOM 1816 N N . VAL B 1 103 ? 24.915 43.692 15.322 1.00 47.03 303 VAL B N 1
ATOM 1817 C CA . VAL B 1 103 ? 25.251 45.098 15.468 1.00 47.03 303 VAL B CA 1
ATOM 1818 C C . VAL B 1 103 ? 24.231 46.009 14.795 1.00 47.03 303 VAL B C 1
ATOM 1819 O O . VAL B 1 103 ? 23.911 47.076 15.316 1.00 47.03 303 VAL B O 1
ATOM 1823 N N . LEU B 1 104 ? 23.721 45.587 13.641 1.00 56.22 304 LEU B N 1
ATOM 1824 C CA . LEU B 1 104 ? 22.741 46.385 12.910 1.00 56.22 304 LEU B CA 1
ATOM 1825 C C . LEU B 1 104 ? 21.397 46.411 13.612 1.00 56.22 304 LEU B C 1
ATOM 1826 O O . LEU B 1 104 ? 20.538 47.221 13.283 1.00 56.22 304 LEU B O 1
ATOM 1831 N N . ALA B 1 105 ? 21.215 45.516 14.575 1.00 49.16 305 ALA B N 1
ATOM 1832 C CA . ALA B 1 105 ? 19.960 45.437 15.320 1.00 49.16 305 ALA B CA 1
ATOM 1833 C C . ALA B 1 105 ? 20.075 46.077 16.695 1.00 49.16 305 ALA B C 1
ATOM 1834 O O . ALA B 1 105 ? 19.259 45.812 17.572 1.00 49.16 305 ALA B O 1
ATOM 1836 N N . GLY B 1 106 ? 21.092 46.907 16.892 1.00 39.61 306 GLY B N 1
ATOM 1837 C CA . GLY B 1 106 ? 21.262 47.559 18.178 1.00 39.61 306 GLY B CA 1
ATOM 1838 C C . GLY B 1 106 ? 22.399 47.025 19.032 1.00 39.61 306 GLY B C 1
ATOM 1839 O O . GLY B 1 106 ? 22.896 47.729 19.923 1.00 39.61 306 GLY B O 1
ATOM 1840 N N . ARG B 1 107 ? 22.817 45.788 18.773 1.00 49.37 307 ARG B N 1
ATOM 1841 C CA . ARG B 1 107 ? 23.900 45.183 19.542 1.00 49.37 307 ARG B CA 1
ATOM 1842 C C . ARG B 1 107 ? 25.122 46.085 19.571 1.00 49.37 307 ARG B C 1
ATOM 1843 O O . ARG B 1 107 ? 25.537 46.600 18.529 1.00 49.37 307 ARG B O 1
ATOM 1851 N N . GLU B 1 108 ? 25.703 46.265 20.756 1.00 51.42 308 GLU B N 1
ATOM 1852 C CA . GLU B 1 108 ? 26.897 47.103 20.892 1.00 51.42 308 GLU B CA 1
ATOM 1853 C C . GLU B 1 108 ? 28.101 46.443 20.222 1.00 51.42 308 GLU B C 1
ATOM 1854 O O . GLU B 1 108 ? 28.513 45.353 20.637 1.00 51.42 308 GLU B O 1
ATOM 1860 N N . TYR B 1 109 ? 28.661 47.098 19.197 1.00 48.68 309 TYR B N 1
ATOM 1861 C CA . TYR B 1 109 ? 29.818 46.547 18.476 1.00 48.68 309 TYR B CA 1
ATOM 1862 C C . TYR B 1 109 ? 30.718 45.837 19.474 1.00 48.68 309 TYR B C 1
ATOM 1863 O O . TYR B 1 109 ? 30.993 44.647 19.338 1.00 48.68 309 TYR B O 1
ATOM 1872 N N . SER B 1 110 ? 31.169 46.584 20.477 1.00 31.71 310 SER B N 1
ATOM 1873 C CA . SER B 1 110 ? 32.022 46.045 21.512 1.00 31.71 310 SER B CA 1
ATOM 1874 C C . SER B 1 110 ? 31.530 44.666 21.912 1.00 31.71 310 SER B C 1
ATOM 1875 O O . SER B 1 110 ? 32.220 43.667 21.741 1.00 31.71 310 SER B O 1
ATOM 1878 N N . GLU B 1 111 ? 30.314 44.610 22.436 1.00 70.08 311 GLU B N 1
ATOM 1879 C CA . GLU B 1 111 ? 29.755 43.342 22.869 1.00 70.08 311 GLU B CA 1
ATOM 1880 C C . GLU B 1 111 ? 29.629 42.338 21.732 1.00 70.08 311 GLU B C 1
ATOM 1881 O O . GLU B 1 111 ? 29.920 41.159 21.907 1.00 70.08 311 GLU B O 1
ATOM 1887 N N . ALA B 1 112 ? 29.190 42.803 20.569 1.00 43.87 312 ALA B N 1
ATOM 1888 C CA . ALA B 1 112 ? 29.032 41.929 19.406 1.00 43.87 312 ALA B CA 1
ATOM 1889 C C . ALA B 1 112 ? 30.352 41.274 18.981 1.00 43.87 312 ALA B C 1
ATOM 1890 O O . ALA B 1 112 ? 30.409 40.074 18.676 1.00 43.87 312 ALA B O 1
ATOM 1892 N N . LEU B 1 113 ? 31.410 42.073 18.949 1.00 42.54 313 LEU B N 1
ATOM 1893 C CA . LEU B 1 113 ? 32.711 41.570 18.563 1.00 42.54 313 LEU B CA 1
ATOM 1894 C C . LEU B 1 113 ? 33.102 40.427 19.468 1.00 42.54 313 LEU B C 1
ATOM 1895 O O . LEU B 1 113 ? 33.679 39.451 19.002 1.00 42.54 313 LEU B O 1
ATOM 1900 N N . SER B 1 114 ? 32.794 40.552 20.761 1.00 71.23 314 SER B N 1
ATOM 1901 C CA . SER B 1 114 ? 33.108 39.500 21.735 1.00 71.23 314 SER B CA 1
ATOM 1902 C C . SER B 1 114 ? 32.418 38.196 21.332 1.00 71.23 314 SER B C 1
ATOM 1903 O O . SER B 1 114 ? 33.017 37.121 21.388 1.00 71.23 314 SER B O 1
ATOM 1906 N N . GLU B 1 115 ? 31.160 38.299 20.920 1.00 42.12 315 GLU B N 1
ATOM 1907 C CA . GLU B 1 115 ? 30.409 37.133 20.490 1.00 42.12 315 GLU B CA 1
ATOM 1908 C C . GLU B 1 115 ? 31.003 36.547 19.211 1.00 42.12 315 GLU B C 1
ATOM 1909 O O . GLU B 1 115 ? 30.979 35.330 19.000 1.00 42.12 315 GLU B O 1
ATOM 1915 N N . GLY B 1 116 ? 31.515 37.421 18.347 1.00 48.14 316 GLY B N 1
ATOM 1916 C CA . GLY B 1 116 ? 32.116 36.963 17.103 1.00 48.14 316 GLY B CA 1
ATOM 1917 C C . GLY B 1 116 ? 33.405 36.208 17.369 1.00 48.14 316 GLY B C 1
ATOM 1918 O O . GLY B 1 116 ? 33.724 35.224 16.695 1.00 48.14 316 GLY B O 1
ATOM 1919 N N . ARG B 1 117 ? 34.152 36.682 18.362 1.00 44.89 317 ARG B N 1
ATOM 1920 C CA . ARG B 1 117 ? 35.412 36.060 18.750 1.00 44.89 317 ARG B CA 1
ATOM 1921 C C . ARG B 1 117 ? 35.053 34.658 19.202 1.00 44.89 317 ARG B C 1
ATOM 1922 O O . ARG B 1 117 ? 35.696 33.679 18.828 1.00 44.89 317 ARG B O 1
ATOM 1930 N N . ARG B 1 118 ? 33.992 34.585 19.997 1.00 44.82 318 ARG B N 1
ATOM 1931 C CA . ARG B 1 118 ? 33.474 33.331 20.519 1.00 44.82 318 ARG B CA 1
ATOM 1932 C C . ARG B 1 118 ? 33.229 32.353 19.364 1.00 44.82 318 ARG B C 1
ATOM 1933 O O . ARG B 1 118 ? 33.902 31.327 19.253 1.00 44.82 318 ARG B O 1
ATOM 1941 N N . ARG B 1 119 ? 32.281 32.687 18.494 1.00 43.26 319 ARG B N 1
ATOM 1942 C CA . ARG B 1 119 ? 31.953 31.822 17.376 1.00 43.26 319 ARG B CA 1
ATOM 1943 C C . ARG B 1 119 ? 33.178 31.507 16.539 1.00 43.26 319 ARG B C 1
ATOM 1944 O O . ARG B 1 119 ? 33.257 30.450 15.926 1.00 43.26 319 ARG B O 1
ATOM 1952 N N . LEU B 1 120 ? 34.137 32.422 16.513 1.00 30.29 320 LEU B N 1
ATOM 1953 C CA . LEU B 1 120 ? 35.343 32.201 15.735 1.00 30.29 320 LEU B CA 1
ATOM 1954 C C . LEU B 1 120 ? 36.116 31.054 16.363 1.00 30.29 320 LEU B C 1
ATOM 1955 O O . LEU B 1 120 ? 36.405 30.041 15.705 1.00 30.29 320 LEU B O 1
ATOM 1960 N N . HIS B 1 121 ? 36.463 31.228 17.638 1.00 34.46 321 HIS B N 1
ATOM 1961 C CA . HIS B 1 121 ? 37.195 30.209 18.378 1.00 34.46 321 HIS B CA 1
ATOM 1962 C C . HIS B 1 121 ? 36.527 28.877 18.111 1.00 34.46 321 HIS B C 1
ATOM 1963 O O . HIS B 1 121 ? 37.195 27.894 17.827 1.00 34.46 321 HIS B O 1
ATOM 1970 N N . GLU B 1 122 ? 35.202 28.854 18.182 1.00 39.49 322 GLU B N 1
ATOM 1971 C CA . GLU B 1 122 ? 34.474 27.629 17.910 1.00 39.49 322 GLU B CA 1
ATOM 1972 C C . GLU B 1 122 ? 34.961 27.018 16.590 1.00 39.49 322 GLU B C 1
ATOM 1973 O O . GLU B 1 122 ? 35.441 25.885 16.552 1.00 39.49 322 GLU B O 1
ATOM 1979 N N . ILE B 1 123 ? 34.832 27.785 15.512 1.00 48.43 323 ILE B N 1
ATOM 1980 C CA . ILE B 1 123 ? 35.232 27.346 14.181 1.00 48.43 323 ILE B CA 1
ATOM 1981 C C . ILE B 1 123 ? 36.666 26.835 14.132 1.00 48.43 323 ILE B C 1
ATOM 1982 O O . ILE B 1 123 ? 36.940 25.772 13.571 1.00 48.43 323 ILE B O 1
ATOM 1987 N N . LEU B 1 124 ? 37.580 27.606 14.708 1.00 46.69 324 LEU B N 1
ATOM 1988 C CA . LEU B 1 124 ? 38.986 27.228 14.726 1.00 46.69 324 LEU B CA 1
ATOM 1989 C C . LEU B 1 124 ? 39.199 25.859 15.355 1.00 46.69 324 LEU B C 1
ATOM 1990 O O . LEU B 1 124 ? 40.017 25.066 14.889 1.00 46.69 324 LEU B O 1
ATOM 1995 N N . ARG B 1 125 ? 38.469 25.595 16.432 1.00 51.45 325 ARG B N 1
ATOM 1996 C CA . ARG B 1 125 ? 38.569 24.325 17.124 1.00 51.45 325 ARG B CA 1
ATOM 1997 C C . ARG B 1 125 ? 37.485 23.397 16.586 1.00 51.45 325 ARG B C 1
ATOM 1998 O O . ARG B 1 125 ? 36.622 22.909 17.316 1.00 51.45 325 ARG B O 1
ATOM 2006 N N . SER B 1 126 ? 37.543 23.174 15.281 1.00 90.46 326 SER B N 1
ATOM 2007 C CA . SER B 1 126 ? 36.599 22.309 14.601 1.00 90.46 326 SER B CA 1
ATOM 2008 C C . SER B 1 126 ? 37.373 21.531 13.542 1.00 90.46 326 SER B C 1
ATOM 2009 O O . SER B 1 126 ? 37.143 21.775 12.338 1.00 90.46 326 SER B O 1
#

Sequence (232 aa):
EGELRLKRRILESYRWQEDVVKPLSRELEIDVEEFQDILDKLDSSLEALHPRFESARPRCIREKLHSDLQLCWLVDVEIISVDDAEALKDEITELVLAGREYSEALSEGRRRLHEILRSELRLKRRILESYRWQEDVVKPLSREVEEFQDILDKLDSSLEALHPRFESARPRCIREKLHSDLQLCWLVDVEIISVDDAEALKDEITELVLAGREYSEALSEGRRRLHEILRS

Radius of gyration: 20.45 Å; Cα contacts (8 Å, |Δi|>4): 178; chains: 2; bounding box: 43×78×26 Å

Solvent-accessible surface area: 13118 Å² total

Secondary structure (DSSP, 8-state):
-TT----HHHHTSHHHIIIIITTTTTTGGGTHHHHHHH-------HHHHHHHHHTTHHHHHHHHHHHHTTHIIIII---S-HHHHHHHHHHHHHHHHTT--HHHHHHHHHHHHHHHHT-/-----HHHHTSHHHIIIIITTTT---HHHHHH-------HHHHHHHHHTTHHHHHHHHHHHHTTHIIIII---S-HHHHHHHHHHHHHHHHTT--HHHHHHHHHHHHHHHHT-

CATH classification: 1.10.3070.10

Foldseek 3Di:
DVVCCCLLVLCVDDLNCVPPLVVVCVVCSPPSVVVSVVVCPDDVCSVPPPVVVLVCVLVVQLVVLCVLLVVCCCVVVHLDDVVRSVVLSVVLSVQVNVVHDNVNSSVVSNVVVVVRSVD/DVVCLLVLCVPPLNCVQPQVVVPVVHVVVSVVVCPDDVCSVPCSVVSLVCVLVVLLVVLCVLLVVCCCVVVHLDDVVVSVVLSCVLSVQVNVVDDSVNSSVVSNVVVVVRSVD

InterPro domains:
  IPR012056 [NiFe]-hydrogenase-3-type complex Eha, subunit EhaM [PF09218] (11-125)
  IPR036606 EhaM-like superfamily [G3DSA:1.10.3070.10] (1-126)
  IPR036606 EhaM-like superfamily [SSF101332] (4-126)

Organism: Methanothermobacter thermautotrophicus (strain ATCC 29096 / DSM 1053 / JCM 10044 / NBRC 100330 / Delta H) (NCBI:txid187420)

Nearest PDB structures (foldseek):
  1nxh-assembly1_A  TM=1.002E+00  e=7.628E-13  Methanothermobacter thermautotrophicus
  1nxh-assembly1_B  TM=9.780E-01  e=2.325E-11  Methanothermobacter thermautotrophicus
  1nxh-assembly1_B  TM=1.002E+00  e=8.717E-13  Methanothermobacter thermautotrophicus
  1nxh-assembly1_A  TM=1.005E+00  e=3.317E-11  Methanothermobacter thermautotrophicus